Protein AF-A0A920CUM8-F1 (afdb_monomer_lite)

Secondary structure (DSSP, 8-state):
-PPPP-HHHHHHHHHHHHHIIIIISS----GGG--HHHHHHHHHHHTTHHHHHHHHHHHHHHHHHHTT-HHHHHTHHHHHHHHHH--TT-SS-SEEE-SSS-EEEEEE----BGGGTB--HHHHHHHHHHHHHHHH--TTS---GGGSEEEEEEE--SHHHHHHHHHHHHTS-HHHHTTEEE--TTPPP-SSSEEEEEE-

pLDDT: mean 90.8, std 7.86, range [48.66, 98.25]

Radius of gyration: 20.73 Å; chains: 1; bounding box: 49×42×55 Å

Sequence (200 aa):
MSLPYDREAELKERFNQFIANKITGSNEDYYSRMSVEDFEDIKTTLKDIHNIITYKTTIRFIDWVSERFPYVKENYQVYLEQVLKTRPNDNGYDLIVTGEVNIIAEIKCNKPINNGYKFGSAQRNGIVKDILGLLEGKSKVKSNPAAAFKFLVIYDFGDHTLSAAQHLIKNLQADLKEKVEIYEDSNLLTTDKVYVVFIK

Structure (mmCIF, N/CA/C/O backbone):
data_AF-A0A920CUM8-F1
#
_entry.id   AF-A0A920CUM8-F1
#
loop_
_atom_site.group_PDB
_atom_site.id
_atom_site.type_symbol
_atom_site.label_atom_id
_atom_site.label_alt_id
_atom_site.label_comp_id
_atom_site.label_asym_id
_atom_site.label_entity_id
_atom_site.label_seq_id
_atom_site.pdbx_PDB_ins_code
_atom_site.Cartn_x
_atom_site.Cartn_y
_atom_site.Cartn_z
_atom_site.occupancy
_atom_site.B_iso_or_equiv
_atom_site.auth_seq_id
_atom_site.auth_comp_id
_atom_site.auth_asym_id
_atom_site.auth_atom_id
_atom_site.pdbx_PDB_model_num
ATOM 1 N N . MET A 1 1 ? 26.473 -25.786 -33.346 1.00 48.66 1 MET A N 1
ATOM 2 C CA . MET A 1 1 ? 27.372 -24.932 -32.542 1.00 48.66 1 MET A CA 1
ATOM 3 C C . MET A 1 1 ? 26.501 -23.896 -31.856 1.00 48.66 1 MET A C 1
ATOM 5 O O . MET A 1 1 ? 25.748 -23.235 -32.560 1.00 48.66 1 MET A O 1
ATOM 9 N N . SER A 1 2 ? 26.504 -23.821 -30.525 1.00 67.94 2 SER A N 1
ATOM 10 C CA . SER A 1 2 ? 25.801 -22.749 -29.813 1.00 67.94 2 SER A CA 1
ATOM 11 C C . SER A 1 2 ? 26.588 -21.454 -29.978 1.00 67.94 2 SER A C 1
ATOM 13 O O . SER A 1 2 ? 27.812 -21.468 -29.838 1.00 67.94 2 SER A O 1
ATOM 15 N N . LEU A 1 3 ? 25.899 -20.354 -30.279 1.00 77.19 3 LEU A N 1
ATOM 16 C CA . LEU A 1 3 ? 26.515 -19.032 -30.238 1.00 77.19 3 LEU A CA 1
ATOM 17 C C . LEU A 1 3 ? 27.092 -18.783 -28.831 1.00 77.19 3 LEU A C 1
ATOM 19 O O . LEU A 1 3 ? 26.481 -19.213 -27.846 1.00 77.19 3 LEU A O 1
ATOM 23 N N . PRO A 1 4 ? 28.269 -18.145 -28.722 1.00 86.31 4 PRO A N 1
ATOM 24 C CA . PRO A 1 4 ? 28.806 -17.744 -27.431 1.00 86.31 4 PRO A CA 1
ATOM 25 C C . PRO A 1 4 ? 27.848 -16.755 -26.757 1.00 86.31 4 PRO A C 1
ATOM 27 O O . PRO A 1 4 ? 27.212 -15.940 -27.422 1.00 86.31 4 PRO A O 1
ATOM 30 N N . TYR A 1 5 ? 27.728 -16.861 -25.436 1.00 92.25 5 TYR A N 1
ATOM 31 C CA . TYR A 1 5 ? 26.880 -15.978 -24.641 1.00 92.25 5 TYR A CA 1
ATOM 32 C C . TYR A 1 5 ? 27.357 -14.523 -24.746 1.00 92.25 5 TYR A C 1
ATOM 34 O O . TYR A 1 5 ? 28.515 -14.232 -24.441 1.00 92.25 5 TYR A O 1
ATOM 42 N N . ASP A 1 6 ? 26.450 -13.627 -25.141 1.00 94.38 6 ASP A N 1
ATOM 43 C CA . ASP A 1 6 ? 26.665 -12.182 -25.186 1.00 94.38 6 ASP A CA 1
ATOM 44 C C . ASP A 1 6 ? 25.826 -11.502 -24.096 1.00 94.38 6 ASP A C 1
ATOM 46 O O . ASP A 1 6 ? 24.599 -11.396 -24.177 1.00 94.38 6 ASP A O 1
ATOM 50 N N . ARG A 1 7 ? 26.518 -11.046 -23.050 1.00 94.94 7 ARG A N 1
ATOM 51 C CA . ARG A 1 7 ? 25.905 -10.388 -21.895 1.00 94.94 7 ARG A CA 1
ATOM 52 C C . ARG A 1 7 ? 25.302 -9.031 -22.251 1.00 94.94 7 ARG A C 1
ATOM 54 O O . ARG A 1 7 ? 24.289 -8.656 -21.665 1.00 94.94 7 ARG A O 1
ATOM 61 N N . GLU A 1 8 ? 25.929 -8.276 -23.149 1.00 94.75 8 GLU A N 1
ATOM 62 C CA . GLU A 1 8 ? 25.442 -6.946 -23.518 1.00 94.75 8 GLU A CA 1
ATOM 63 C C . GLU A 1 8 ? 24.164 -7.063 -24.344 1.00 94.75 8 GLU A C 1
ATOM 65 O O . GLU A 1 8 ? 23.184 -6.377 -24.048 1.00 94.75 8 GLU A O 1
ATOM 70 N N . ALA A 1 9 ? 24.133 -7.994 -25.301 1.00 95.12 9 ALA A N 1
ATOM 71 C CA . ALA A 1 9 ? 22.937 -8.274 -26.087 1.00 95.12 9 ALA A CA 1
ATOM 72 C C . ALA A 1 9 ? 21.741 -8.678 -25.204 1.00 95.12 9 ALA A C 1
ATOM 74 O O . ALA A 1 9 ? 20.647 -8.147 -25.393 1.00 95.12 9 ALA A O 1
ATOM 75 N N . GLU A 1 10 ? 21.945 -9.541 -24.197 1.00 96.00 10 GLU A N 1
ATOM 76 C CA . GLU A 1 10 ? 20.881 -9.931 -23.255 1.00 96.00 10 GLU A CA 1
ATOM 77 C C . GLU A 1 10 ? 20.356 -8.730 -22.447 1.00 96.00 10 GLU A C 1
ATOM 79 O O . GLU A 1 10 ? 19.144 -8.537 -22.312 1.00 96.00 10 GLU A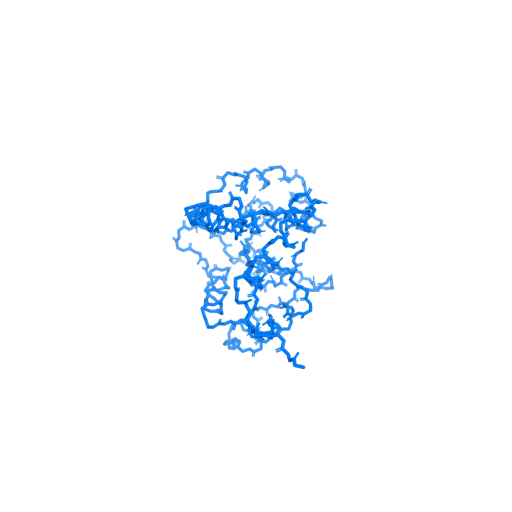 O 1
ATOM 84 N N . LEU A 1 11 ? 21.256 -7.905 -21.899 1.00 95.81 11 LEU A N 1
ATOM 85 C CA . LEU A 1 11 ? 20.877 -6.724 -21.114 1.00 95.81 11 LEU A CA 1
ATOM 86 C C . LEU A 1 11 ? 20.106 -5.711 -21.967 1.00 95.81 11 LEU A C 1
ATOM 88 O O . LEU A 1 11 ? 19.064 -5.208 -21.536 1.00 95.81 11 LEU A O 1
ATOM 92 N N . LYS A 1 12 ? 20.592 -5.466 -23.185 1.00 96.69 12 LYS A N 1
ATOM 93 C CA . LYS A 1 12 ? 19.965 -4.599 -24.181 1.00 96.69 12 LYS A CA 1
ATOM 94 C C . LYS A 1 12 ? 18.565 -5.076 -24.546 1.00 96.69 12 LYS A C 1
ATOM 96 O O . LYS A 1 12 ? 17.623 -4.286 -24.507 1.00 96.69 12 LYS A O 1
ATOM 101 N N . GLU A 1 13 ? 18.414 -6.359 -24.865 1.00 96.62 13 GLU A N 1
ATOM 102 C CA . GLU A 1 13 ? 17.121 -6.950 -25.209 1.00 96.62 13 GLU A CA 1
ATOM 103 C C . GLU A 1 13 ? 16.122 -6.790 -24.059 1.00 96.62 13 GLU A C 1
ATOM 105 O O . GLU A 1 13 ? 15.029 -6.254 -24.256 1.00 96.62 13 GLU A O 1
ATOM 110 N N . ARG A 1 14 ? 16.510 -7.180 -22.840 1.00 96.31 14 ARG A N 1
ATOM 111 C CA . ARG A 1 14 ? 15.642 -7.090 -21.657 1.00 96.31 14 ARG A CA 1
ATOM 112 C C . ARG A 1 14 ? 15.216 -5.657 -21.355 1.00 96.31 14 ARG A C 1
ATOM 114 O O . ARG A 1 14 ? 14.055 -5.429 -21.010 1.00 96.31 14 ARG A O 1
ATOM 121 N N . PHE A 1 15 ? 16.135 -4.699 -21.472 1.00 96.12 15 PHE A N 1
ATOM 122 C CA . PHE A 1 15 ? 15.830 -3.289 -21.251 1.00 96.12 15 PHE A CA 1
ATOM 123 C C . PHE A 1 15 ? 14.862 -2.754 -22.312 1.00 96.12 15 PHE A C 1
ATOM 125 O O . PHE A 1 15 ? 13.807 -2.226 -21.962 1.00 96.12 15 PHE A O 1
ATOM 132 N N . ASN A 1 16 ? 15.165 -2.955 -23.599 1.00 97.19 16 ASN A N 1
ATOM 133 C CA . ASN A 1 16 ? 14.323 -2.474 -24.697 1.00 97.19 16 ASN A CA 1
ATOM 134 C C . ASN A 1 16 ? 12.921 -3.092 -24.651 1.00 97.19 16 ASN A C 1
ATOM 136 O O . ASN A 1 16 ? 11.935 -2.370 -24.785 1.00 97.19 16 ASN A O 1
ATOM 140 N N . GLN A 1 17 ? 12.812 -4.394 -24.363 1.00 97.38 17 GLN A N 1
ATOM 141 C CA . GLN A 1 17 ? 11.521 -5.057 -24.164 1.00 97.38 17 GLN A CA 1
ATOM 142 C C . GLN A 1 17 ? 10.729 -4.438 -23.010 1.00 97.38 17 GLN A C 1
ATOM 144 O O . GLN A 1 17 ? 9.518 -4.254 -23.129 1.00 97.38 17 GLN A O 1
ATOM 149 N N . PHE A 1 18 ? 11.375 -4.110 -21.889 1.00 96.00 18 PHE A N 1
ATOM 150 C CA . PHE A 1 18 ? 10.692 -3.459 -20.773 1.00 96.00 18 PHE A CA 1
ATOM 151 C C . PHE A 1 18 ? 10.162 -2.074 -21.164 1.00 96.00 18 PHE A C 1
ATOM 153 O O . PHE A 1 18 ? 8.977 -1.805 -20.954 1.00 96.00 18 PHE A O 1
ATOM 160 N N . ILE A 1 19 ? 11.003 -1.220 -21.758 1.00 95.75 19 ILE A N 1
ATOM 161 C CA . ILE A 1 19 ? 10.617 0.141 -22.166 1.00 95.75 19 ILE A CA 1
ATOM 162 C C . ILE A 1 19 ? 9.485 0.096 -23.198 1.00 95.75 19 ILE A C 1
ATOM 164 O O . ILE A 1 19 ? 8.464 0.758 -23.004 1.00 95.75 19 ILE A O 1
ATOM 168 N N . ALA A 1 20 ? 9.614 -0.750 -24.222 1.00 96.19 20 ALA A N 1
ATOM 169 C CA . ALA A 1 20 ? 8.589 -0.946 -25.241 1.00 96.19 20 ALA A CA 1
ATOM 170 C C . ALA A 1 20 ? 7.255 -1.387 -24.624 1.00 96.19 20 ALA A C 1
ATOM 172 O O . ALA A 1 20 ? 6.219 -0.769 -24.850 1.00 96.19 20 ALA A O 1
ATOM 173 N N . ASN A 1 21 ? 7.273 -2.424 -23.785 1.00 96.69 21 ASN A N 1
ATOM 174 C CA . ASN A 1 21 ? 6.046 -3.022 -23.261 1.00 96.69 21 ASN A CA 1
ATOM 175 C C . ASN A 1 21 ? 5.364 -2.187 -22.170 1.00 96.69 21 ASN A C 1
ATOM 177 O O . ASN A 1 21 ? 4.166 -2.363 -21.937 1.00 96.69 21 ASN A O 1
ATOM 181 N N . LYS A 1 22 ? 6.113 -1.363 -21.426 1.00 93.94 22 LYS A N 1
ATOM 182 C CA . LYS A 1 22 ? 5.601 -0.679 -20.226 1.00 93.94 22 LYS A CA 1
ATOM 183 C C . LYS A 1 22 ? 5.539 0.837 -20.333 1.00 93.94 22 LYS A C 1
ATOM 185 O O . LYS A 1 22 ? 4.786 1.425 -19.562 1.00 93.94 22 LYS A O 1
ATOM 190 N N . ILE A 1 23 ? 6.308 1.455 -21.228 1.00 92.81 23 ILE A N 1
ATOM 191 C CA . ILE A 1 23 ? 6.456 2.914 -21.274 1.00 92.81 23 ILE A CA 1
ATOM 192 C C . ILE A 1 23 ? 6.020 3.478 -22.623 1.00 92.81 23 ILE A C 1
ATOM 194 O O . ILE A 1 23 ? 5.153 4.346 -22.656 1.00 92.81 23 ILE A O 1
ATOM 198 N N . THR A 1 24 ? 6.606 3.013 -23.726 1.00 94.94 24 THR A N 1
ATOM 199 C CA . THR A 1 24 ? 6.469 3.693 -25.027 1.00 94.94 24 THR A CA 1
ATOM 200 C C . THR A 1 24 ? 5.470 3.033 -25.968 1.00 94.94 24 THR A C 1
ATOM 202 O O . THR A 1 24 ? 4.879 3.712 -26.803 1.00 94.94 24 THR A O 1
ATOM 205 N N . GLY A 1 25 ? 5.281 1.717 -25.870 1.00 94.50 25 GLY A N 1
ATOM 206 C CA . GLY A 1 25 ? 4.496 0.941 -26.830 1.00 94.50 25 GLY A CA 1
ATOM 207 C C . GLY A 1 25 ? 5.188 0.720 -28.182 1.00 94.50 25 GLY A C 1
ATOM 208 O O . GLY A 1 25 ? 4.610 0.050 -29.036 1.00 94.50 25 GLY A O 1
ATOM 209 N N . SER A 1 26 ? 6.402 1.245 -28.397 1.00 95.50 26 SER A N 1
ATOM 210 C CA . SER A 1 26 ? 7.182 1.048 -29.625 1.00 95.50 26 SER A CA 1
ATOM 211 C C . SER A 1 26 ? 8.433 0.206 -29.374 1.00 95.50 26 SER A C 1
ATOM 213 O O . SER A 1 26 ? 9.070 0.292 -28.327 1.00 95.50 26 SER A O 1
ATOM 215 N N . ASN A 1 27 ? 8.770 -0.651 -30.341 1.00 94.56 27 ASN A N 1
ATOM 216 C CA . ASN A 1 27 ? 9.964 -1.487 -30.276 1.00 94.56 27 ASN A CA 1
ATOM 217 C C . ASN A 1 27 ? 11.138 -0.751 -30.928 1.00 94.56 27 ASN A C 1
ATOM 219 O O . ASN A 1 27 ? 11.293 -0.769 -32.149 1.00 94.56 27 ASN A O 1
ATOM 223 N N . GLU A 1 28 ? 11.937 -0.074 -30.110 1.00 95.75 28 GLU A N 1
ATOM 224 C CA . GLU A 1 28 ? 13.105 0.688 -30.539 1.00 95.75 28 GLU A CA 1
ATOM 225 C C . GLU A 1 28 ? 14.331 0.344 -29.692 1.00 95.75 28 GLU A C 1
ATOM 227 O O . GLU A 1 28 ? 14.243 -0.263 -28.623 1.00 95.75 28 GLU A O 1
ATOM 232 N N . ASP A 1 29 ? 15.498 0.766 -30.174 1.00 96.38 29 ASP A N 1
ATOM 233 C CA . ASP A 1 29 ? 16.749 0.613 -29.448 1.00 96.38 29 ASP A CA 1
ATOM 234 C C . ASP A 1 29 ? 16.966 1.757 -28.449 1.00 96.38 29 ASP A C 1
ATOM 236 O O . ASP A 1 29 ? 17.673 2.723 -28.734 1.00 96.38 29 ASP A O 1
ATOM 240 N N . TYR A 1 30 ? 16.316 1.672 -27.290 1.00 96.44 30 TYR A N 1
ATOM 241 C CA . TYR A 1 30 ? 16.455 2.650 -26.209 1.00 96.44 30 TYR A CA 1
ATOM 242 C C . TYR A 1 30 ? 17.787 2.517 -25.475 1.00 96.44 30 TYR A C 1
ATOM 244 O O . TYR A 1 30 ? 18.398 3.526 -25.139 1.00 96.44 30 TYR A O 1
ATOM 252 N N . TYR A 1 31 ? 18.251 1.284 -25.261 1.00 96.88 31 TYR A N 1
ATOM 253 C CA . TYR A 1 31 ? 19.493 0.982 -24.552 1.00 96.88 31 TYR A CA 1
ATOM 254 C C . TYR A 1 31 ? 20.691 1.688 -25.190 1.00 96.88 31 TYR A C 1
ATOM 256 O O . TYR A 1 31 ? 21.427 2.388 -24.506 1.00 96.88 31 TYR A O 1
ATOM 264 N N . SER A 1 32 ? 20.863 1.567 -26.510 1.00 96.44 32 SER A N 1
ATOM 265 C CA . SER A 1 32 ? 22.007 2.180 -27.197 1.00 96.44 32 SER A CA 1
ATOM 266 C C . SER A 1 32 ? 21.896 3.701 -27.358 1.00 96.44 32 SER A C 1
ATOM 268 O O . SER A 1 32 ? 22.841 4.325 -27.831 1.00 96.44 32 SER A O 1
ATOM 270 N N . ARG A 1 33 ? 20.766 4.309 -26.972 1.00 95.81 33 ARG A N 1
ATOM 271 C CA . ARG A 1 33 ? 20.584 5.771 -26.931 1.00 95.81 33 ARG A CA 1
ATOM 272 C C . ARG A 1 33 ? 20.908 6.372 -25.561 1.00 95.81 33 ARG A C 1
ATOM 274 O O . ARG A 1 33 ? 20.879 7.591 -25.444 1.00 95.81 33 ARG A O 1
ATOM 281 N N . MET A 1 34 ? 21.171 5.542 -24.551 1.00 94.69 34 MET A N 1
ATOM 282 C CA . MET A 1 34 ? 21.432 5.969 -23.178 1.00 94.69 34 MET A CA 1
ATOM 283 C C . MET A 1 34 ? 22.916 5.856 -22.832 1.00 94.69 34 MET A C 1
ATOM 285 O O . MET A 1 34 ? 23.588 4.882 -23.175 1.00 94.69 34 MET A O 1
ATOM 289 N N . SER A 1 35 ? 23.411 6.862 -22.122 1.00 96.62 35 SER A N 1
ATOM 290 C CA . SER A 1 35 ? 24.705 6.859 -21.445 1.00 96.62 35 SER A CA 1
ATOM 291 C C . SER A 1 35 ? 24.633 6.123 -20.100 1.00 96.62 35 SER A C 1
ATOM 293 O O . SER A 1 35 ? 23.557 5.778 -19.607 1.00 96.62 35 SER A O 1
ATOM 295 N N . VAL A 1 36 ? 25.790 5.877 -19.477 1.00 94.75 36 VAL A N 1
ATOM 296 C CA . VAL A 1 36 ? 25.848 5.310 -18.117 1.00 94.75 36 VAL A CA 1
ATOM 297 C C . VAL A 1 36 ? 25.191 6.260 -17.115 1.00 94.75 36 VAL A C 1
ATOM 299 O O . VAL A 1 36 ? 24.475 5.810 -16.220 1.00 94.75 36 VAL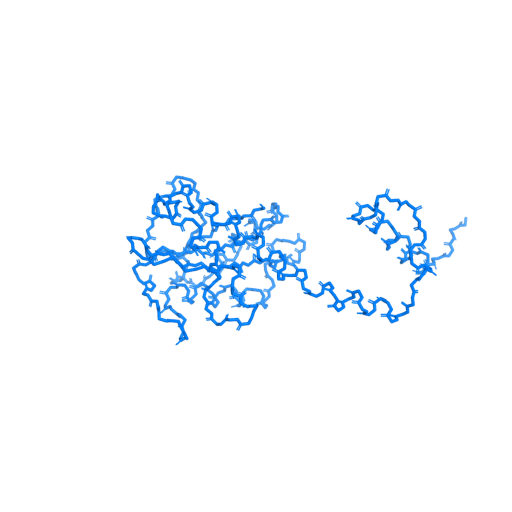 A O 1
ATOM 302 N N . GLU A 1 37 ? 25.390 7.561 -17.299 1.00 97.00 37 GLU A N 1
ATOM 303 C CA . GLU A 1 37 ? 24.781 8.625 -16.510 1.00 97.00 37 GLU A CA 1
ATOM 304 C C . GLU A 1 37 ? 23.249 8.586 -16.614 1.00 97.00 37 GLU A C 1
ATOM 306 O O . GLU A 1 37 ? 22.576 8.612 -15.586 1.00 97.00 37 GLU A O 1
ATOM 311 N N . ASP A 1 38 ? 22.695 8.387 -17.817 1.00 95.94 38 ASP A N 1
ATOM 312 C CA . ASP A 1 38 ? 21.244 8.236 -18.005 1.00 95.94 38 ASP A CA 1
ATOM 313 C C . ASP A 1 38 ? 20.693 7.023 -17.231 1.00 95.94 38 ASP A C 1
ATOM 315 O O . ASP A 1 38 ? 19.621 7.092 -16.623 1.00 95.94 38 ASP A O 1
ATOM 319 N N . PHE A 1 39 ? 21.420 5.898 -17.201 1.00 94.75 39 PHE A N 1
ATOM 320 C CA . PHE A 1 39 ? 21.008 4.730 -16.415 1.00 94.75 39 PHE A CA 1
ATOM 321 C C . PHE A 1 39 ? 21.045 4.990 -14.900 1.00 94.75 39 PHE A C 1
ATOM 323 O O . PHE A 1 39 ? 20.179 4.486 -14.172 1.00 94.75 39 PHE A O 1
ATOM 330 N N . GLU A 1 40 ? 22.013 5.761 -14.406 1.00 94.19 40 GLU A N 1
ATOM 331 C CA . GLU A 1 40 ? 22.069 6.172 -12.997 1.00 94.19 40 GLU A CA 1
ATOM 332 C C . GLU A 1 40 ? 20.944 7.159 -12.640 1.00 94.19 40 GLU A C 1
ATOM 334 O O . GLU A 1 40 ? 20.312 7.023 -11.583 1.00 94.19 40 GLU A O 1
ATOM 339 N N . ASP A 1 41 ? 20.599 8.074 -13.544 1.00 93.38 41 ASP A N 1
ATOM 340 C CA . ASP A 1 41 ? 19.461 8.984 -13.387 1.00 93.38 41 ASP A CA 1
ATOM 341 C C . ASP A 1 41 ? 18.129 8.227 -13.385 1.00 93.38 41 ASP A C 1
ATOM 343 O O . ASP A 1 41 ? 17.255 8.500 -12.551 1.00 93.38 41 ASP A O 1
ATOM 347 N N . ILE A 1 42 ? 17.982 7.207 -14.237 1.00 92.31 42 ILE A N 1
ATOM 348 C CA . ILE A 1 42 ? 16.828 6.302 -14.212 1.00 92.31 42 ILE A CA 1
ATOM 349 C C . ILE A 1 42 ? 16.753 5.595 -12.860 1.00 92.31 42 ILE A C 1
ATOM 351 O O . ILE A 1 42 ? 15.707 5.640 -12.216 1.00 92.31 42 ILE A O 1
ATOM 355 N N . LYS A 1 43 ? 17.837 4.980 -12.371 1.00 89.62 43 LYS A N 1
ATOM 356 C CA . LYS A 1 43 ? 17.832 4.330 -11.045 1.00 89.62 43 LYS A CA 1
ATOM 357 C C . LYS A 1 43 ? 17.418 5.297 -9.938 1.00 89.62 43 LYS A C 1
ATOM 359 O O . LYS A 1 43 ? 16.611 4.938 -9.079 1.00 89.62 43 LYS A O 1
ATOM 364 N N . THR A 1 44 ? 17.950 6.515 -9.970 1.00 87.81 44 THR A N 1
ATOM 365 C CA . THR A 1 44 ? 17.660 7.551 -8.975 1.00 87.81 44 THR A CA 1
ATOM 366 C C . THR A 1 44 ? 16.212 8.007 -9.049 1.00 87.81 44 THR A C 1
ATOM 368 O O . THR A 1 44 ? 15.589 8.191 -8.009 1.00 87.81 44 THR A O 1
ATOM 371 N N . THR A 1 45 ? 15.652 8.144 -10.245 1.00 87.25 45 THR A N 1
ATOM 372 C CA . THR A 1 45 ? 14.251 8.536 -10.443 1.00 87.25 45 THR A CA 1
ATOM 373 C C . THR A 1 45 ? 13.301 7.411 -10.031 1.00 87.25 45 THR A C 1
ATOM 375 O O . THR A 1 45 ? 12.307 7.628 -9.342 1.00 87.25 45 THR A O 1
ATOM 378 N N . LEU A 1 46 ? 13.626 6.169 -10.394 1.00 87.50 46 LEU A N 1
ATOM 379 C CA . LEU A 1 46 ? 12.804 4.996 -10.102 1.00 87.50 46 LEU A CA 1
ATOM 380 C C . LEU A 1 46 ? 12.863 4.560 -8.628 1.00 87.50 46 LEU A C 1
ATOM 382 O O . LEU A 1 46 ? 12.044 3.740 -8.210 1.00 87.50 46 LEU A O 1
ATOM 386 N N . LYS A 1 47 ? 13.758 5.123 -7.804 1.00 81.62 47 LYS A N 1
ATOM 387 C CA . LYS A 1 47 ? 13.761 4.875 -6.349 1.00 81.62 47 LYS A CA 1
ATOM 388 C C . LYS A 1 47 ? 12.422 5.256 -5.700 1.00 81.62 47 LYS A C 1
ATOM 390 O O . LYS A 1 47 ? 12.000 4.615 -4.740 1.00 81.62 47 LYS A O 1
ATOM 395 N N . ASP A 1 48 ? 11.730 6.249 -6.264 1.00 84.94 48 ASP A N 1
ATOM 396 C CA . ASP A 1 48 ? 10.444 6.740 -5.767 1.00 84.94 48 ASP A CA 1
ATOM 397 C C . ASP A 1 48 ? 9.252 5.869 -6.190 1.00 84.94 48 ASP A C 1
ATOM 399 O O . ASP A 1 48 ? 8.131 6.109 -5.742 1.00 84.94 48 ASP A O 1
ATOM 403 N N . ILE A 1 49 ? 9.464 4.797 -6.970 1.00 87.81 49 ILE A N 1
ATOM 404 C CA . ILE A 1 49 ? 8.407 3.822 -7.294 1.00 87.81 49 ILE A CA 1
ATOM 405 C C . ILE A 1 49 ? 7.749 3.291 -6.020 1.00 87.81 49 ILE A C 1
ATOM 407 O O . ILE A 1 49 ? 6.529 3.139 -5.983 1.00 87.81 49 ILE A O 1
ATOM 411 N N . HIS A 1 50 ? 8.530 3.024 -4.969 1.00 84.56 50 HIS A N 1
ATOM 412 C CA . HIS A 1 50 ? 7.969 2.549 -3.706 1.00 84.56 50 HIS A CA 1
ATOM 413 C C . HIS A 1 50 ? 6.956 3.549 -3.133 1.00 84.56 50 HIS A C 1
ATOM 415 O O . HIS A 1 50 ? 5.845 3.161 -2.778 1.00 84.56 50 HIS A O 1
ATOM 421 N N . ASN A 1 51 ? 7.303 4.839 -3.137 1.00 86.00 51 ASN A N 1
ATOM 422 C CA . ASN A 1 51 ? 6.430 5.916 -2.675 1.00 86.00 51 ASN A CA 1
ATOM 423 C C . ASN A 1 51 ? 5.169 6.032 -3.548 1.00 86.00 51 ASN A C 1
ATOM 425 O O . ASN A 1 51 ? 4.072 6.204 -3.021 1.00 86.00 51 ASN A O 1
ATOM 429 N N . ILE A 1 52 ? 5.296 5.862 -4.870 1.00 88.81 52 ILE A N 1
ATOM 430 C CA . ILE A 1 52 ? 4.159 5.868 -5.806 1.00 88.81 52 ILE A CA 1
ATOM 431 C C . ILE A 1 52 ? 3.191 4.711 -5.521 1.00 88.81 52 ILE A C 1
ATOM 433 O O . ILE A 1 52 ? 1.973 4.918 -5.515 1.00 88.81 52 ILE A O 1
ATOM 437 N N . ILE A 1 53 ? 3.707 3.496 -5.300 1.00 90.06 53 ILE A N 1
ATOM 438 C CA . ILE A 1 53 ? 2.872 2.324 -4.996 1.00 90.06 53 ILE A CA 1
ATOM 439 C C . ILE A 1 53 ? 2.173 2.525 -3.651 1.00 90.06 53 ILE A C 1
ATOM 441 O O . ILE A 1 53 ? 0.959 2.339 -3.582 1.00 90.06 53 ILE A O 1
ATOM 445 N N . THR A 1 54 ? 2.895 2.963 -2.616 1.00 90.44 54 THR A N 1
ATOM 446 C CA . THR A 1 54 ? 2.317 3.277 -1.301 1.00 90.44 54 THR A CA 1
ATOM 447 C C . THR A 1 54 ? 1.193 4.295 -1.422 1.00 90.44 54 THR A C 1
ATOM 449 O O . THR A 1 54 ? 0.076 3.990 -1.025 1.00 90.44 54 THR A O 1
ATOM 452 N N . TYR A 1 55 ? 1.427 5.426 -2.086 1.00 91.06 55 TYR A N 1
ATOM 453 C CA . TYR A 1 55 ? 0.407 6.452 -2.310 1.00 91.06 55 TYR A CA 1
ATOM 454 C C . TYR A 1 55 ? -0.859 5.909 -2.996 1.00 91.06 55 TYR A C 1
ATOM 456 O O . TYR A 1 55 ? -1.973 6.104 -2.506 1.00 91.06 55 TYR A O 1
ATOM 464 N N . LYS A 1 56 ? -0.705 5.181 -4.111 1.00 92.81 56 LYS A N 1
ATOM 465 C CA . LYS A 1 56 ? -1.846 4.583 -4.827 1.00 92.81 56 LYS A CA 1
ATOM 466 C C . LYS A 1 56 ? -2.591 3.560 -3.969 1.00 92.81 56 LYS A C 1
ATOM 468 O O . LYS A 1 56 ? -3.813 3.476 -4.056 1.00 92.81 56 LYS A O 1
ATOM 473 N N . THR A 1 57 ? -1.865 2.795 -3.159 1.00 94.75 57 THR A N 1
ATOM 474 C CA . THR A 1 57 ? -2.443 1.806 -2.242 1.00 94.75 57 THR A CA 1
ATOM 475 C C . THR A 1 57 ? -3.227 2.493 -1.131 1.00 94.75 57 THR A C 1
ATOM 477 O O . THR A 1 57 ? -4.338 2.068 -0.833 1.00 94.75 57 THR A O 1
ATOM 480 N N . THR A 1 58 ? -2.711 3.592 -0.575 1.00 94.75 58 THR A N 1
ATOM 481 C CA . THR A 1 58 ? -3.414 4.379 0.443 1.00 94.75 58 THR A CA 1
ATOM 482 C C . THR A 1 58 ? -4.725 4.949 -0.093 1.00 94.75 58 THR A C 1
ATOM 484 O O . THR A 1 58 ? -5.741 4.820 0.579 1.00 94.75 58 THR A O 1
ATOM 487 N N . ILE A 1 59 ? -4.754 5.503 -1.313 1.00 94.81 59 ILE A N 1
ATOM 488 C CA . ILE A 1 59 ? -6.007 5.999 -1.921 1.00 94.81 59 ILE A CA 1
ATOM 489 C C . ILE A 1 59 ? -7.044 4.884 -2.030 1.00 94.81 59 ILE A C 1
ATOM 491 O O . ILE A 1 59 ? -8.167 5.030 -1.562 1.00 94.81 59 ILE A O 1
ATOM 495 N N . ARG A 1 60 ? -6.647 3.738 -2.585 1.00 96.56 60 ARG A N 1
ATOM 496 C CA . ARG A 1 60 ? -7.545 2.586 -2.732 1.00 96.56 60 ARG A CA 1
ATOM 497 C C . ARG A 1 60 ? -8.010 2.035 -1.389 1.00 96.56 60 ARG A C 1
ATOM 499 O O . ARG A 1 60 ? -9.108 1.502 -1.283 1.00 96.56 60 ARG A O 1
ATOM 506 N N . PHE A 1 61 ? -7.181 2.156 -0.357 1.00 97.31 61 PHE A N 1
ATOM 507 C CA . PHE A 1 61 ? -7.583 1.814 0.997 1.00 97.31 61 PHE A CA 1
ATOM 508 C C . PHE A 1 61 ? -8.614 2.804 1.562 1.00 97.31 61 PHE A C 1
ATOM 510 O O . PHE A 1 61 ? -9.536 2.370 2.248 1.00 97.31 61 PHE A O 1
ATOM 517 N N . ILE A 1 62 ? -8.520 4.102 1.244 1.00 96.00 62 ILE A N 1
ATOM 518 C CA . ILE A 1 62 ? -9.568 5.078 1.590 1.00 96.00 62 ILE A CA 1
ATOM 519 C C . ILE A 1 62 ? -10.884 4.710 0.898 1.00 96.00 62 ILE A C 1
ATOM 521 O O . ILE A 1 62 ? -11.922 4.704 1.557 1.00 96.00 62 ILE A O 1
ATOM 525 N N . ASP A 1 63 ? -10.854 4.340 -0.385 1.00 96.62 63 ASP A N 1
ATOM 526 C CA . ASP A 1 63 ? -12.050 3.851 -1.084 1.00 96.62 63 ASP A CA 1
ATOM 527 C C . ASP A 1 63 ? -12.654 2.655 -0.332 1.00 96.62 63 ASP A C 1
ATOM 529 O O . ASP A 1 63 ? -13.813 2.691 0.086 1.00 96.62 63 ASP A O 1
ATOM 533 N N . TRP A 1 64 ? -11.829 1.646 -0.045 1.00 97.00 64 TRP A N 1
ATOM 534 C CA . TRP A 1 64 ? -12.234 0.430 0.660 1.00 97.00 64 TRP A CA 1
ATOM 535 C C . TRP A 1 64 ? -12.832 0.699 2.050 1.00 97.00 64 TRP A C 1
ATOM 537 O O . TRP A 1 64 ? -13.814 0.060 2.445 1.00 97.00 64 TRP A O 1
ATOM 547 N N . VAL A 1 65 ? -12.260 1.641 2.806 1.00 96.00 65 VAL A N 1
ATOM 548 C CA . VAL A 1 65 ? -12.746 1.976 4.150 1.00 96.00 65 VAL A CA 1
ATOM 549 C C . VAL A 1 65 ? -13.998 2.855 4.094 1.00 96.00 65 VAL A C 1
ATOM 551 O O . VAL A 1 65 ? -14.881 2.711 4.938 1.00 96.00 65 VAL A O 1
ATOM 554 N N . SER A 1 66 ? -14.160 3.683 3.059 1.00 96.44 66 SER A N 1
ATOM 555 C CA . SER A 1 66 ? -15.373 4.485 2.846 1.00 96.44 66 SER A CA 1
ATOM 556 C C . SER A 1 66 ? -16.614 3.627 2.580 1.00 96.44 66 SER A C 1
ATOM 558 O O . SER A 1 66 ? -17.719 3.977 2.991 1.00 96.44 66 SER A O 1
ATOM 560 N N . GLU A 1 67 ? -16.446 2.460 1.962 1.00 95.31 67 GLU A N 1
ATOM 561 C CA . GLU A 1 67 ? -17.539 1.508 1.743 1.00 95.31 67 GLU A CA 1
ATOM 562 C C . GLU A 1 67 ? -18.040 0.872 3.047 1.00 95.31 67 GLU A C 1
ATOM 564 O O . GLU A 1 67 ? -19.189 0.440 3.122 1.00 95.31 67 GLU A O 1
ATOM 569 N N . ARG A 1 68 ? -17.186 0.824 4.077 1.00 94.38 68 ARG A N 1
ATOM 570 C CA . ARG A 1 68 ? -17.438 0.126 5.350 1.00 94.38 68 ARG A CA 1
ATOM 571 C C . ARG A 1 68 ? -17.788 1.070 6.496 1.00 94.38 68 ARG A C 1
ATOM 573 O O . ARG A 1 68 ? -18.439 0.657 7.451 1.00 94.38 68 ARG A O 1
ATOM 580 N N . PHE A 1 69 ? -17.387 2.333 6.396 1.00 95.56 69 PHE A N 1
ATOM 581 C CA . PHE A 1 69 ? -17.603 3.345 7.421 1.00 95.56 69 PHE A CA 1
ATOM 582 C C . PHE A 1 69 ? -18.305 4.564 6.805 1.00 95.56 69 PHE A C 1
ATOM 584 O O . PHE A 1 69 ? -17.640 5.379 6.161 1.00 95.56 69 PHE A O 1
ATOM 591 N N . PRO A 1 70 ? -19.627 4.741 7.022 1.00 95.94 70 PRO A N 1
ATOM 592 C CA . PRO A 1 70 ? -20.387 5.867 6.468 1.00 95.94 70 PRO A CA 1
ATOM 593 C C . PRO A 1 70 ? -19.758 7.232 6.763 1.00 95.94 70 PRO A C 1
ATOM 595 O O . PRO A 1 70 ? -19.624 8.054 5.862 1.00 95.94 70 PRO A O 1
ATOM 598 N N . TYR A 1 71 ? -19.249 7.423 7.983 1.00 96.62 71 TYR A N 1
ATOM 599 C CA . TYR A 1 71 ? -18.531 8.637 8.370 1.00 96.62 71 TYR A CA 1
ATOM 600 C C . TYR A 1 71 ? -17.311 8.927 7.475 1.00 96.62 71 TYR A C 1
ATOM 602 O O . TYR A 1 71 ? -17.069 10.071 7.094 1.00 96.62 71 TYR A O 1
ATOM 610 N N . VAL A 1 72 ? -16.547 7.895 7.094 1.00 96.69 72 VAL A N 1
ATOM 611 C CA . VAL A 1 72 ? -15.400 8.049 6.184 1.00 96.69 72 VAL A CA 1
ATOM 612 C C . VAL A 1 72 ? -15.870 8.448 4.792 1.00 96.69 72 VAL A C 1
ATOM 614 O O . VAL A 1 72 ? -15.245 9.294 4.163 1.00 96.69 72 VAL A O 1
ATOM 617 N N . LYS A 1 73 ? -16.983 7.880 4.321 1.00 96.94 73 LYS A N 1
ATOM 618 C CA . LYS A 1 73 ? -17.581 8.230 3.029 1.00 96.94 73 LYS A CA 1
ATOM 619 C C . LYS A 1 73 ? -18.029 9.686 2.974 1.00 96.94 73 LYS A C 1
ATOM 621 O O . LYS A 1 73 ? -17.735 10.377 2.004 1.00 96.94 73 LYS A O 1
ATOM 626 N N . GLU A 1 74 ? -18.704 10.156 4.017 1.00 97.50 74 GLU A N 1
ATOM 627 C CA . GLU A 1 74 ? -19.170 11.543 4.127 1.00 97.50 74 GLU A CA 1
ATOM 628 C C . GLU A 1 74 ? -18.008 12.542 4.188 1.00 97.50 74 GLU A C 1
ATOM 630 O O . GLU A 1 74 ? -18.108 13.647 3.660 1.00 97.50 74 GLU A O 1
ATOM 635 N N . ASN A 1 75 ? -16.874 12.128 4.761 1.00 96.81 75 ASN A N 1
ATOM 636 C CA . ASN A 1 75 ? -15.677 12.952 4.925 1.00 96.81 75 ASN A CA 1
ATOM 637 C C . ASN A 1 75 ? -14.537 12.561 3.966 1.00 96.81 75 ASN A C 1
ATOM 639 O O . ASN A 1 75 ? -13.381 12.917 4.202 1.00 96.81 75 ASN A O 1
ATOM 643 N N . TYR A 1 76 ? -14.835 11.854 2.870 1.00 95.62 76 TYR A N 1
ATOM 644 C CA . TYR A 1 76 ? -13.830 11.252 1.983 1.00 95.62 76 TYR A CA 1
ATOM 645 C C . TYR A 1 76 ? -12.763 12.253 1.518 1.00 95.62 76 TYR A C 1
ATOM 647 O O . TYR A 1 76 ? -11.564 11.981 1.591 1.00 95.62 76 TYR A O 1
ATOM 655 N N . GLN A 1 77 ? -13.190 13.450 1.102 1.00 95.44 77 GLN A N 1
ATOM 656 C CA . GLN A 1 77 ? -12.289 14.484 0.593 1.00 95.44 77 GLN A CA 1
ATOM 657 C C . GLN A 1 77 ? -11.281 14.965 1.650 1.00 95.44 77 GLN A C 1
ATOM 659 O O . GLN A 1 77 ? -10.140 15.271 1.309 1.00 95.44 77 GLN A O 1
ATOM 664 N N . VAL A 1 78 ? -11.665 14.982 2.931 1.00 93.75 78 VAL A N 1
ATOM 665 C CA . VAL A 1 78 ? -10.775 15.363 4.040 1.00 93.75 78 VAL A CA 1
ATOM 666 C C . VAL A 1 78 ? -9.623 14.364 4.161 1.00 93.75 78 VAL A C 1
ATOM 668 O O . VAL A 1 78 ? -8.461 14.762 4.256 1.00 93.75 78 VAL A O 1
ATOM 671 N N . TYR A 1 79 ? -9.931 13.066 4.103 1.00 92.31 79 TYR A N 1
ATOM 672 C CA . TYR A 1 79 ? -8.929 12.004 4.228 1.00 92.31 79 TYR A CA 1
ATOM 673 C C . TYR A 1 79 ? -8.090 11.832 2.961 1.00 92.31 79 TYR A C 1
ATOM 675 O O . TYR A 1 79 ? -6.894 11.554 3.050 1.00 92.31 79 TYR A O 1
ATOM 683 N N . LEU A 1 80 ? -8.664 12.084 1.783 1.00 91.56 80 LEU A N 1
ATOM 684 C CA . LEU A 1 80 ? -7.888 12.160 0.548 1.00 91.56 80 LEU A CA 1
ATOM 685 C C . LEU A 1 80 ? -6.867 13.307 0.608 1.00 91.56 80 LEU A C 1
ATOM 687 O O . LEU A 1 80 ? -5.693 13.115 0.290 1.00 91.56 80 LEU A O 1
ATOM 691 N N . GLU A 1 81 ? -7.285 14.495 1.051 1.00 91.06 81 GLU A N 1
ATOM 692 C CA . GLU A 1 81 ? -6.386 15.644 1.191 1.00 91.06 81 GLU A CA 1
ATOM 693 C C . GLU A 1 81 ? -5.282 15.430 2.220 1.00 91.06 81 GLU A C 1
ATOM 695 O O . GLU A 1 81 ? -4.172 15.929 2.024 1.00 91.06 81 GLU A O 1
ATOM 700 N N . GLN A 1 82 ? -5.564 14.700 3.300 1.00 87.94 82 GLN A N 1
ATOM 701 C CA . GLN A 1 82 ? -4.546 14.299 4.264 1.00 87.94 82 GLN A CA 1
ATOM 702 C C . GLN A 1 82 ? -3.420 13.537 3.561 1.00 87.94 82 GLN A C 1
ATOM 704 O O . GLN A 1 82 ? -2.270 13.959 3.655 1.00 87.94 82 GLN A O 1
ATOM 709 N N . VAL A 1 83 ? -3.752 12.495 2.794 1.00 86.75 83 VAL A N 1
ATOM 710 C CA . VAL A 1 83 ? -2.767 11.681 2.061 1.00 86.75 83 VAL A CA 1
ATOM 711 C C . VAL A 1 83 ? -2.007 12.505 1.023 1.00 86.75 83 VAL A C 1
ATOM 713 O O . VAL A 1 83 ? -0.795 12.356 0.890 1.00 86.75 83 VAL A O 1
ATOM 716 N N . LEU A 1 84 ? -2.687 13.415 0.319 1.00 85.06 84 LEU A N 1
ATOM 717 C CA . LEU A 1 84 ? -2.058 14.304 -0.668 1.00 85.06 84 LEU A CA 1
ATOM 718 C C . LEU A 1 84 ? -1.030 15.264 -0.052 1.00 85.06 84 LEU A C 1
ATOM 720 O O . LEU A 1 84 ? -0.096 15.688 -0.734 1.00 85.06 84 LEU A O 1
ATOM 724 N N . LYS A 1 85 ? -1.216 15.645 1.215 1.00 86.12 85 LYS A N 1
ATOM 725 C CA . LYS A 1 85 ? -0.360 16.611 1.919 1.00 86.12 85 LYS A CA 1
ATOM 726 C C . LYS A 1 85 ? 0.751 15.940 2.733 1.00 86.12 85 LYS A C 1
ATOM 728 O O . LYS A 1 85 ? 1.698 16.630 3.114 1.00 86.12 85 LYS A O 1
ATOM 733 N N . THR A 1 86 ? 0.660 14.633 2.987 1.00 80.19 86 THR A N 1
ATOM 734 C CA . THR A 1 86 ? 1.675 13.864 3.719 1.00 80.19 86 THR A CA 1
ATOM 735 C C . THR A 1 86 ? 2.957 13.736 2.901 1.00 80.19 86 THR A C 1
ATOM 737 O O . THR A 1 86 ? 2.965 13.247 1.770 1.00 80.19 86 THR A O 1
ATOM 740 N N . ARG A 1 87 ? 4.080 14.160 3.478 1.00 75.31 87 ARG A N 1
ATOM 741 C CA . ARG A 1 87 ? 5.407 13.958 2.888 1.00 75.31 87 ARG A CA 1
ATOM 742 C C . ARG A 1 87 ? 5.879 12.526 3.161 1.00 75.31 87 ARG A C 1
ATOM 744 O O . ARG A 1 87 ? 5.604 12.005 4.237 1.00 75.31 87 ARG A O 1
ATOM 751 N N . PRO A 1 88 ? 6.706 11.924 2.285 1.00 63.59 88 PRO A N 1
ATOM 752 C CA . PRO A 1 88 ? 7.233 10.566 2.487 1.00 63.59 88 PRO A CA 1
ATOM 753 C C . PRO A 1 88 ? 7.961 10.321 3.824 1.00 63.59 88 PRO A C 1
ATOM 755 O O . PRO A 1 88 ? 8.098 9.181 4.247 1.00 63.59 88 PRO A O 1
ATOM 758 N N . ASN A 1 89 ? 8.437 11.381 4.489 1.00 62.06 89 ASN A N 1
ATOM 759 C CA . ASN A 1 89 ? 9.163 11.313 5.763 1.00 62.06 89 ASN A CA 1
ATOM 760 C C . ASN A 1 89 ? 8.340 11.802 6.967 1.00 62.06 89 ASN A C 1
ATOM 762 O O . ASN A 1 89 ? 8.894 11.970 8.060 1.00 62.06 89 ASN A O 1
ATOM 766 N N . ASP A 1 90 ? 7.053 12.095 6.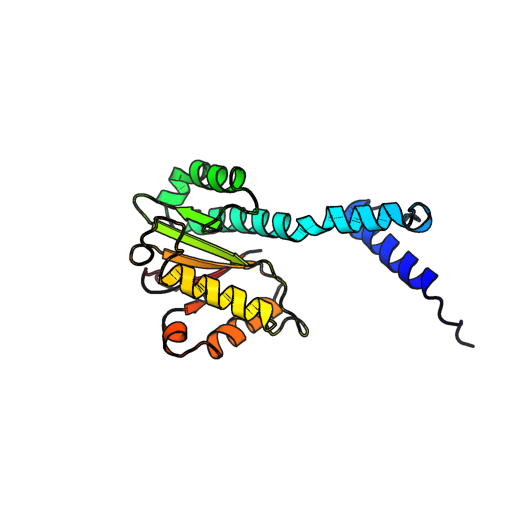779 1.00 64.62 90 ASP A N 1
ATOM 767 C CA . ASP A 1 90 ? 6.208 12.533 7.880 1.00 64.62 90 ASP A CA 1
ATOM 768 C C . ASP A 1 90 ? 6.038 11.387 8.883 1.00 64.62 90 ASP A C 1
ATOM 770 O O . ASP A 1 90 ? 5.783 10.234 8.542 1.00 64.62 90 ASP A O 1
ATOM 774 N N . ASN A 1 91 ? 6.256 11.699 10.161 1.00 63.28 91 ASN A N 1
ATOM 775 C CA . ASN A 1 91 ? 6.174 10.698 11.215 1.00 63.28 91 ASN A CA 1
ATOM 776 C C . ASN A 1 91 ? 4.699 10.427 11.516 1.00 63.28 91 ASN A C 1
ATOM 778 O O . ASN A 1 91 ? 4.018 11.303 12.045 1.00 63.28 91 ASN A O 1
ATOM 782 N N . GLY A 1 92 ? 4.231 9.205 11.283 1.00 82.25 92 GLY A N 1
ATOM 783 C CA . GLY A 1 92 ? 2.945 8.775 11.808 1.00 82.25 92 GLY A CA 1
ATOM 784 C C . GLY A 1 92 ? 2.404 7.505 11.188 1.00 82.25 92 GLY A C 1
ATOM 785 O O . GLY A 1 92 ? 3.188 6.621 10.847 1.00 82.25 92 GLY A O 1
ATOM 786 N N . TYR A 1 93 ? 1.076 7.413 11.151 1.00 88.38 93 TYR A N 1
ATOM 787 C CA . TYR A 1 93 ? 0.367 6.398 10.382 1.00 88.38 93 TYR A CA 1
ATOM 788 C C . TYR A 1 93 ? 0.115 6.916 8.973 1.00 88.38 93 TYR A C 1
ATOM 790 O O . TYR A 1 93 ? -0.081 8.119 8.792 1.00 88.38 93 TYR A O 1
ATOM 798 N N . ASP A 1 94 ? 0.071 6.009 8.005 1.00 91.25 94 ASP A N 1
ATOM 799 C CA . ASP A 1 94 ? -0.195 6.355 6.609 1.00 91.25 94 ASP A CA 1
ATOM 800 C C . ASP A 1 94 ? -1.639 6.856 6.398 1.00 91.25 94 ASP A C 1
ATOM 802 O O . ASP A 1 94 ? -1.897 7.640 5.486 1.00 91.25 94 ASP A O 1
ATOM 806 N N . LEU A 1 95 ? -2.577 6.451 7.267 1.00 92.62 95 LEU A N 1
ATOM 807 C CA . LEU A 1 95 ? -3.917 7.037 7.374 1.00 92.62 95 LEU A CA 1
ATOM 808 C C . LEU A 1 95 ? -4.330 7.188 8.843 1.00 92.62 95 LEU A C 1
ATOM 810 O O . LEU A 1 95 ? -4.150 6.271 9.648 1.00 92.62 95 LEU A O 1
ATOM 814 N N . ILE A 1 96 ? -4.931 8.335 9.172 1.00 93.06 96 ILE A N 1
ATOM 815 C CA . ILE A 1 96 ? -5.559 8.597 10.472 1.00 93.06 96 ILE A CA 1
ATOM 816 C C . ILE A 1 96 ? -6.927 9.227 10.231 1.00 93.06 96 ILE A C 1
ATOM 818 O O . ILE A 1 96 ? -7.001 10.357 9.763 1.00 93.06 96 ILE A O 1
ATOM 822 N N . VAL A 1 97 ? -7.988 8.530 10.617 1.00 93.00 97 VAL A N 1
ATOM 823 C CA . VAL A 1 97 ? -9.346 9.075 10.685 1.00 93.00 97 VAL A CA 1
ATOM 824 C C . VAL A 1 97 ? -9.652 9.395 12.141 1.00 93.00 97 VAL A C 1
ATOM 826 O O . VAL A 1 97 ? -9.465 8.545 13.012 1.00 93.00 97 VAL A O 1
ATOM 829 N N . THR A 1 98 ? -10.119 10.613 12.399 1.00 90.81 98 THR A N 1
ATOM 830 C CA . THR A 1 98 ? -10.615 11.057 13.705 1.00 90.81 98 THR A CA 1
ATOM 831 C C . THR A 1 98 ? -12.022 11.635 13.575 1.00 90.81 98 THR A C 1
ATOM 833 O O . THR A 1 98 ? -12.342 12.303 12.585 1.00 90.81 98 THR A O 1
ATOM 836 N N . GLY A 1 99 ? -12.865 11.380 14.578 1.00 89.12 99 GLY A N 1
ATOM 837 C CA . GLY A 1 99 ? -14.245 11.866 14.630 1.00 89.12 99 GLY A CA 1
ATOM 838 C C . GLY A 1 99 ? -15.192 10.863 15.273 1.00 89.12 99 GLY A C 1
ATOM 839 O O . GLY A 1 99 ? -14.877 10.314 16.327 1.00 89.12 99 GLY A O 1
ATOM 840 N N . GLU A 1 100 ? -16.339 10.618 14.632 1.00 91.69 100 GLU A N 1
ATOM 841 C CA . GLU A 1 100 ? -17.323 9.622 15.095 1.00 91.69 100 GLU A CA 1
ATOM 842 C C . GLU A 1 100 ? -16.754 8.202 15.110 1.00 91.69 100 GLU A C 1
ATOM 844 O O . GLU A 1 100 ? -17.111 7.385 15.958 1.00 91.69 100 GLU A O 1
ATOM 849 N N . VAL A 1 101 ? -15.818 7.926 14.201 1.00 94.06 101 VAL A N 1
ATOM 850 C CA . VAL A 1 101 ? -14.997 6.723 14.216 1.00 94.06 101 VAL A CA 1
ATOM 851 C C . VAL A 1 101 ? -13.522 7.099 14.172 1.00 94.06 101 VAL A C 1
ATOM 853 O O . VAL A 1 101 ? -13.129 8.054 13.502 1.00 94.06 101 VAL A O 1
ATOM 856 N N . ASN A 1 102 ? -12.699 6.326 14.880 1.00 95.12 102 ASN A N 1
ATOM 857 C CA . ASN A 1 102 ? -11.250 6.444 14.807 1.00 95.12 102 ASN A CA 1
ATOM 858 C C . ASN A 1 102 ? -10.678 5.263 14.027 1.00 95.12 102 ASN A C 1
ATOM 860 O O . ASN A 1 102 ? -10.971 4.107 14.342 1.00 95.12 102 ASN A O 1
ATOM 864 N N . ILE A 1 103 ? -9.848 5.547 13.026 1.00 96.00 103 ILE A N 1
ATOM 865 C CA . ILE A 1 103 ? -9.161 4.531 12.221 1.00 96.00 103 ILE A CA 1
ATOM 866 C C . ILE A 1 103 ? -7.690 4.913 12.122 1.00 96.00 103 ILE A C 1
ATOM 868 O O . ILE A 1 103 ? -7.363 6.073 11.878 1.00 96.00 103 ILE A O 1
ATOM 872 N N . ILE A 1 104 ? -6.807 3.936 12.292 1.00 96.19 104 ILE A N 1
ATOM 873 C CA . ILE A 1 104 ? -5.370 4.080 12.053 1.00 96.19 104 ILE A CA 1
ATOM 874 C C . ILE A 1 104 ? -4.892 2.958 11.137 1.00 96.19 104 ILE A C 1
ATOM 876 O O . ILE A 1 104 ? -5.289 1.801 11.310 1.00 96.19 104 ILE A O 1
ATOM 880 N N . ALA A 1 105 ? -4.058 3.291 10.152 1.00 96.31 105 ALA A N 1
ATOM 881 C CA . ALA A 1 105 ? -3.575 2.304 9.196 1.00 96.31 105 ALA A CA 1
ATOM 882 C C . ALA A 1 105 ? -2.113 2.485 8.787 1.00 96.31 105 ALA A C 1
ATOM 884 O O . ALA A 1 105 ? -1.612 3.602 8.669 1.00 96.31 105 ALA A O 1
ATOM 885 N N . GLU A 1 106 ? -1.467 1.353 8.525 1.00 96.00 106 GLU A N 1
ATOM 886 C CA . GLU A 1 106 ? -0.108 1.242 7.995 1.00 96.00 106 GLU A CA 1
ATOM 887 C C . GLU A 1 106 ? -0.131 0.521 6.655 1.00 96.00 106 GLU A C 1
ATOM 889 O O . GLU A 1 106 ? -0.640 -0.595 6.572 1.00 96.00 106 GLU A O 1
ATOM 894 N N . ILE A 1 107 ? 0.456 1.119 5.625 1.00 94.75 107 ILE A N 1
ATOM 895 C CA . ILE A 1 107 ? 0.519 0.584 4.269 1.00 94.75 107 ILE A CA 1
ATOM 896 C C . ILE A 1 107 ? 1.898 -0.046 4.040 1.00 94.75 107 ILE A C 1
ATOM 898 O O . ILE A 1 107 ? 2.946 0.570 4.238 1.00 94.75 107 ILE A O 1
ATOM 902 N N . LYS A 1 108 ? 1.914 -1.298 3.573 1.00 92.81 108 LYS A N 1
ATOM 903 C CA . LYS A 1 108 ? 3.124 -2.052 3.227 1.00 92.81 108 LYS A CA 1
ATOM 904 C C . LYS A 1 108 ? 3.079 -2.529 1.786 1.00 92.81 108 LYS A C 1
ATOM 906 O O . LYS A 1 108 ? 2.355 -3.452 1.4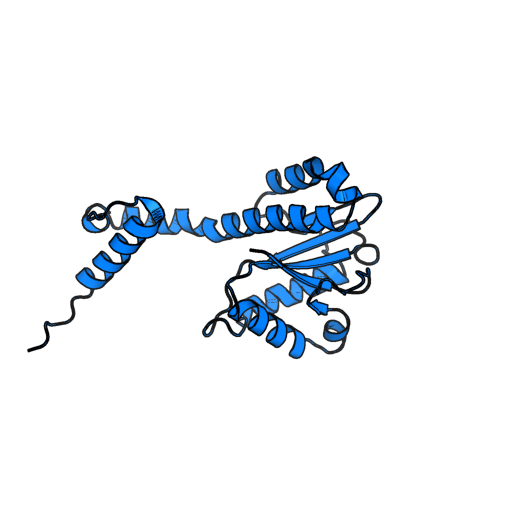29 1.00 92.81 108 LYS A O 1
ATOM 911 N N . CYS A 1 109 ? 3.961 -1.949 0.977 1.00 89.69 109 CYS A N 1
ATOM 912 C CA . CYS A 1 109 ? 4.073 -2.237 -0.455 1.00 89.69 109 CYS A CA 1
ATOM 913 C C . CYS A 1 109 ? 5.332 -3.036 -0.813 1.00 89.69 109 CYS A C 1
ATOM 915 O O . CYS A 1 109 ? 5.786 -3.040 -1.954 1.00 89.69 109 CYS A O 1
ATOM 917 N N . ASN A 1 110 ? 5.946 -3.696 0.168 1.00 81.81 110 ASN A N 1
ATOM 918 C CA . ASN A 1 110 ? 7.141 -4.493 -0.066 1.00 81.81 110 ASN A CA 1
ATOM 919 C C . ASN A 1 110 ? 6.751 -5.872 -0.595 1.00 81.81 110 ASN A C 1
ATOM 921 O O . ASN A 1 110 ? 6.163 -6.672 0.134 1.00 81.81 110 ASN A O 1
ATOM 925 N N . LYS A 1 111 ? 7.127 -6.168 -1.843 1.00 84.31 111 LYS A N 1
ATOM 926 C CA . LYS A 1 111 ? 6.935 -7.498 -2.427 1.00 84.31 111 LYS A CA 1
ATOM 927 C C . LYS A 1 111 ? 7.656 -8.547 -1.564 1.00 84.31 111 LYS A C 1
ATOM 929 O O . LYS A 1 111 ? 8.846 -8.359 -1.276 1.00 84.31 111 LYS A O 1
ATOM 934 N N . PRO A 1 112 ? 6.986 -9.633 -1.137 1.00 83.25 112 PRO A N 1
ATOM 935 C CA . PRO A 1 112 ? 7.660 -10.670 -0.370 1.00 83.25 112 PRO A CA 1
ATOM 936 C C . PRO A 1 112 ? 8.809 -11.291 -1.179 1.00 83.25 112 PRO A C 1
ATOM 938 O O . PRO A 1 112 ? 8.747 -11.395 -2.408 1.00 83.25 112 PRO A O 1
ATOM 941 N N . ILE A 1 113 ? 9.871 -11.697 -0.488 1.00 76.88 113 ILE A N 1
ATOM 942 C CA . ILE A 1 113 ? 11.057 -12.312 -1.102 1.00 76.88 113 ILE A CA 1
ATOM 943 C C . ILE A 1 113 ? 10.906 -13.846 -1.174 1.00 76.88 113 ILE A C 1
ATOM 945 O O . ILE A 1 113 ? 9.867 -14.391 -0.808 1.00 76.88 113 ILE A O 1
ATOM 949 N N . ASN A 1 114 ? 11.929 -14.566 -1.657 1.00 67.75 114 ASN A N 1
ATOM 950 C CA . ASN A 1 114 ? 11.952 -16.040 -1.721 1.00 67.75 114 ASN A CA 1
ATOM 951 C C . ASN A 1 114 ? 10.756 -16.634 -2.485 1.00 67.75 114 ASN A C 1
ATOM 953 O O . ASN A 1 114 ? 9.911 -17.324 -1.914 1.00 67.75 114 ASN A O 1
ATOM 957 N N . ASN A 1 115 ? 10.660 -16.318 -3.778 1.00 70.19 115 ASN A N 1
ATOM 958 C CA . ASN A 1 115 ? 9.527 -16.667 -4.643 1.00 70.19 115 ASN A CA 1
ATOM 959 C C . ASN A 1 115 ? 8.179 -16.091 -4.184 1.00 70.19 115 ASN A C 1
ATOM 961 O O . ASN A 1 115 ? 7.158 -16.461 -4.738 1.00 70.19 115 ASN A O 1
ATOM 965 N N . GLY A 1 116 ? 8.164 -15.160 -3.225 1.00 69.50 116 GLY A N 1
ATOM 966 C CA . GLY A 1 116 ? 6.969 -14.442 -2.797 1.00 69.50 116 GLY A CA 1
ATOM 967 C C . GLY A 1 116 ? 6.219 -15.075 -1.621 1.00 69.50 116 GLY A C 1
ATOM 968 O O . GLY A 1 116 ? 5.284 -14.467 -1.129 1.00 69.50 116 GLY A O 1
ATOM 969 N N . TYR A 1 117 ? 6.633 -16.237 -1.114 1.00 80.12 117 TYR A N 1
ATOM 970 C CA . TYR A 1 117 ? 5.884 -16.953 -0.068 1.00 80.12 117 TYR A CA 1
ATOM 971 C C . TYR A 1 117 ? 6.236 -16.535 1.362 1.00 80.12 117 TYR A C 1
ATOM 973 O O . TYR A 1 117 ? 5.611 -17.009 2.311 1.00 80.12 117 TYR A O 1
ATOM 981 N N . LYS A 1 118 ? 7.276 -15.712 1.556 1.00 87.50 118 LYS A N 1
ATOM 982 C CA . LYS A 1 118 ? 7.737 -15.291 2.886 1.00 87.50 118 LYS A CA 1
ATOM 983 C C . LYS A 1 118 ? 8.280 -13.869 2.863 1.00 87.50 118 LYS A C 1
ATOM 985 O O . LYS A 1 118 ? 9.033 -13.489 1.969 1.00 87.50 118 LYS A O 1
ATOM 990 N N . PHE A 1 119 ? 7.987 -13.114 3.915 1.00 89.88 119 PHE A N 1
ATOM 991 C CA . PHE A 1 119 ? 8.697 -11.868 4.185 1.00 89.88 119 PHE A CA 1
ATOM 992 C C . PHE A 1 119 ? 10.116 -12.158 4.682 1.00 89.88 119 PHE A C 1
ATOM 994 O O . PHE A 1 119 ? 10.333 -13.037 5.521 1.00 89.88 119 PHE A O 1
ATOM 1001 N N . GLY A 1 120 ? 11.089 -11.408 4.170 1.00 90.38 120 GLY A N 1
ATOM 1002 C CA . GLY A 1 120 ? 12.464 -11.443 4.662 1.00 90.38 120 GLY A CA 1
ATOM 1003 C C . GLY A 1 120 ? 12.579 -10.871 6.071 1.00 90.38 120 GLY A C 1
ATOM 1004 O O . GLY A 1 120 ? 11.673 -10.191 6.539 1.00 90.38 120 GLY A O 1
ATOM 1005 N N . SER A 1 121 ? 13.713 -11.093 6.741 1.00 90.06 121 SER A N 1
ATOM 1006 C CA . SER A 1 121 ? 13.916 -10.641 8.130 1.00 90.06 121 SER A CA 1
ATOM 1007 C C . SER A 1 121 ? 13.651 -9.138 8.315 1.00 90.06 121 SER A C 1
ATOM 1009 O O . SER A 1 121 ? 12.872 -8.749 9.181 1.00 90.06 121 SER A O 1
ATOM 1011 N N . ALA A 1 122 ? 14.207 -8.291 7.441 1.00 90.50 122 ALA A N 1
ATOM 1012 C CA . ALA A 1 122 ? 13.993 -6.844 7.501 1.00 90.50 122 ALA A CA 1
ATOM 1013 C C . ALA A 1 122 ? 12.518 -6.451 7.286 1.00 90.50 122 ALA A C 1
ATOM 1015 O O . ALA A 1 122 ? 11.980 -5.646 8.042 1.00 90.50 122 ALA A O 1
ATOM 1016 N N . GLN A 1 123 ? 11.846 -7.069 6.305 1.00 91.38 123 GLN A N 1
ATOM 1017 C CA . GLN A 1 123 ? 10.421 -6.845 6.035 1.00 91.38 123 GLN A CA 1
ATOM 1018 C C . GLN A 1 123 ? 9.564 -7.271 7.231 1.00 91.38 123 GLN A C 1
ATOM 1020 O O . GLN A 1 123 ? 8.716 -6.510 7.682 1.00 91.38 123 GLN A O 1
ATOM 1025 N N . ARG A 1 124 ? 9.833 -8.460 7.783 1.00 92.81 124 ARG A N 1
ATOM 1026 C CA . ARG A 1 124 ? 9.148 -8.995 8.960 1.00 92.81 124 ARG A CA 1
ATOM 1027 C C . ARG A 1 124 ? 9.277 -8.051 10.146 1.00 92.81 124 ARG A C 1
ATOM 1029 O O . ARG A 1 124 ? 8.274 -7.729 10.766 1.00 92.81 124 ARG A O 1
ATOM 1036 N N . ASN A 1 125 ? 10.493 -7.608 10.453 1.00 93.50 125 ASN A N 1
ATOM 1037 C CA . ASN A 1 125 ? 10.736 -6.731 11.595 1.00 93.50 125 ASN A CA 1
ATOM 1038 C C . ASN A 1 125 ? 10.031 -5.379 11.424 1.00 93.50 125 ASN A C 1
ATOM 1040 O O . ASN A 1 125 ? 9.471 -4.872 12.391 1.00 93.50 125 ASN A O 1
ATOM 1044 N N . GLY A 1 126 ? 10.008 -4.831 10.203 1.00 93.00 126 GLY A N 1
ATOM 1045 C CA . GLY A 1 126 ? 9.221 -3.638 9.884 1.00 93.00 126 GLY A CA 1
ATOM 1046 C C . GLY A 1 126 ? 7.727 -3.857 10.124 1.00 93.00 126 GLY A C 1
ATOM 1047 O O . GLY A 1 126 ? 7.125 -3.132 10.904 1.00 93.00 126 GLY A O 1
ATOM 1048 N N . ILE A 1 127 ? 7.152 -4.918 9.551 1.00 94.75 127 ILE A N 1
ATOM 1049 C CA . ILE A 1 127 ? 5.725 -5.230 9.713 1.00 94.75 127 ILE A CA 1
ATOM 1050 C C . ILE A 1 127 ? 5.356 -5.448 11.188 1.00 94.75 127 ILE A C 1
ATOM 1052 O O . ILE A 1 127 ? 4.354 -4.915 11.650 1.00 94.75 127 ILE A O 1
ATOM 1056 N N . VAL A 1 128 ? 6.162 -6.194 11.949 1.00 95.38 128 VAL A N 1
ATOM 1057 C CA . VAL A 1 128 ? 5.916 -6.429 13.384 1.00 95.38 128 VAL A CA 1
ATOM 1058 C C . VAL A 1 128 ? 5.979 -5.124 14.177 1.00 95.38 128 VAL A C 1
ATOM 1060 O O . VAL A 1 128 ? 5.134 -4.896 15.038 1.00 95.38 128 VAL A O 1
ATOM 1063 N N . LYS A 1 129 ? 6.937 -4.243 13.869 1.00 94.50 129 LYS A N 1
ATOM 1064 C CA . LYS A 1 129 ? 7.020 -2.914 14.486 1.00 94.50 129 LYS A CA 1
ATOM 1065 C C . LYS A 1 129 ? 5.765 -2.086 14.210 1.00 94.50 129 LYS A C 1
ATOM 1067 O O . LYS A 1 129 ? 5.306 -1.376 15.098 1.00 94.50 129 LYS A O 1
ATOM 1072 N N . ASP A 1 130 ? 5.213 -2.181 13.008 1.00 95.19 130 ASP A N 1
ATOM 1073 C CA . ASP A 1 130 ? 4.001 -1.454 12.641 1.00 95.19 130 ASP A CA 1
ATOM 1074 C C . ASP A 1 130 ? 2.740 -2.057 13.265 1.00 95.19 130 ASP A C 1
ATOM 1076 O O . ASP A 1 130 ? 1.893 -1.304 13.732 1.00 95.19 130 ASP A O 1
ATOM 1080 N N . ILE A 1 131 ? 2.657 -3.385 13.406 1.00 96.25 131 ILE A N 1
ATOM 1081 C CA . ILE A 1 131 ? 1.615 -4.052 14.209 1.00 96.25 131 ILE A CA 1
ATOM 1082 C C . ILE A 1 131 ? 1.647 -3.550 15.658 1.00 96.25 131 ILE A C 1
ATOM 1084 O O . ILE A 1 131 ? 0.613 -3.159 16.194 1.00 96.25 131 ILE A O 1
ATOM 1088 N N . LEU A 1 132 ? 2.828 -3.518 16.284 1.00 95.06 132 LEU A N 1
ATOM 1089 C CA . LEU A 1 132 ? 2.993 -2.980 17.638 1.00 95.06 132 LEU A CA 1
ATOM 1090 C C . LEU A 1 132 ? 2.603 -1.502 17.698 1.00 95.06 132 LEU A C 1
ATOM 1092 O O . LEU A 1 132 ? 1.854 -1.100 18.581 1.00 95.06 132 LEU A O 1
ATOM 1096 N N . GLY A 1 133 ? 3.034 -0.704 16.719 1.00 94.56 133 GLY A N 1
ATOM 1097 C CA . GLY A 1 133 ? 2.654 0.702 16.611 1.00 94.56 133 GLY A CA 1
ATOM 1098 C C . GLY A 1 133 ? 1.142 0.901 16.501 1.00 94.56 133 GLY A C 1
ATOM 1099 O O . GLY A 1 133 ? 0.611 1.798 17.143 1.00 94.56 133 GLY A O 1
ATOM 1100 N N . LEU A 1 134 ? 0.441 0.051 15.748 1.00 96.25 134 LEU A N 1
ATOM 1101 C CA . LEU A 1 134 ? -1.019 0.073 15.642 1.00 96.25 134 LEU A CA 1
ATOM 1102 C C . LEU A 1 134 ? -1.706 -0.332 16.953 1.00 96.25 134 LEU A C 1
ATOM 1104 O O . LEU A 1 134 ? -2.769 0.199 17.256 1.00 96.25 134 LEU A O 1
ATOM 1108 N N . LEU A 1 135 ? -1.136 -1.258 17.726 1.00 95.25 135 LEU A N 1
ATOM 1109 C CA . LEU A 1 135 ? -1.711 -1.731 18.992 1.00 95.25 135 LEU A CA 1
ATOM 1110 C C . LEU A 1 135 ? -1.457 -0.770 20.160 1.00 95.25 135 LEU A C 1
ATOM 1112 O O . LEU A 1 135 ? -2.366 -0.492 20.940 1.00 95.25 135 LEU A O 1
ATOM 1116 N N . GLU A 1 136 ? -0.229 -0.274 20.281 1.00 93.38 136 GLU A N 1
ATOM 1117 C CA . GLU A 1 136 ? 0.281 0.436 21.462 1.00 93.38 136 GLU A CA 1
ATOM 1118 C C . GLU A 1 136 ? 0.420 1.944 21.231 1.00 93.38 136 GLU A C 1
ATOM 1120 O O . GLU A 1 136 ? 0.449 2.728 22.180 1.00 93.38 136 GLU A O 1
ATOM 1125 N N . GLY A 1 137 ? 0.462 2.368 19.969 1.00 91.19 137 GLY A N 1
ATOM 1126 C CA . GLY A 1 137 ? 0.650 3.755 19.573 1.00 91.19 137 GLY A CA 1
ATOM 1127 C C . GLY A 1 137 ? 2.068 4.062 19.107 1.00 91.19 137 GLY A C 1
ATOM 1128 O O . GLY A 1 137 ? 3.044 3.396 19.451 1.00 91.19 137 GLY A O 1
ATOM 1129 N N . LYS A 1 138 ? 2.197 5.134 18.322 1.00 88.94 138 LYS A N 1
ATOM 1130 C CA . LYS A 1 138 ? 3.488 5.677 17.884 1.00 88.94 138 LYS A CA 1
ATOM 1131 C C . LYS A 1 138 ? 3.860 6.889 18.736 1.00 88.94 138 LYS A C 1
ATOM 1133 O O . LYS A 1 138 ? 3.090 7.836 18.842 1.00 88.94 138 LYS A O 1
ATOM 1138 N N . SER A 1 139 ? 5.080 6.908 19.273 1.00 78.19 139 SER A N 1
ATOM 1139 C CA . SER A 1 139 ? 5.566 7.927 20.226 1.00 78.19 139 SER A CA 1
ATOM 1140 C C . SER A 1 139 ? 5.466 9.386 19.755 1.00 78.19 139 SER A C 1
ATOM 1142 O O . SER A 1 139 ? 5.436 10.294 20.580 1.00 78.19 139 SER A O 1
ATOM 1144 N N . LYS A 1 140 ? 5.408 9.628 18.440 1.00 76.50 140 LYS A N 1
ATOM 1145 C CA . LYS A 1 140 ? 5.319 10.970 17.838 1.00 76.50 140 LYS A CA 1
ATOM 1146 C C . LYS A 1 140 ? 3.909 11.364 17.384 1.00 76.50 140 LYS A C 1
ATOM 1148 O O . LYS A 1 140 ? 3.738 12.466 16.873 1.00 76.50 140 LYS A O 1
ATOM 1153 N N . VAL A 1 141 ? 2.911 10.497 17.558 1.00 79.25 141 VAL A N 1
ATOM 1154 C CA . VAL A 1 141 ? 1.532 10.740 17.113 1.00 79.25 141 VAL A CA 1
ATOM 1155 C C . VAL A 1 141 ? 0.596 10.706 18.307 1.00 79.25 141 VAL A C 1
ATOM 1157 O O . VAL A 1 141 ? 0.450 9.679 18.968 1.00 79.25 141 VAL A O 1
ATOM 1160 N N . LYS A 1 142 ? -0.106 11.816 18.548 1.00 74.00 142 LYS A N 1
ATOM 1161 C CA . LYS A 1 142 ? -1.246 11.823 19.468 1.00 74.00 142 LYS A CA 1
ATOM 1162 C C . LYS A 1 142 ? -2.398 11.058 18.816 1.00 74.00 142 LYS A C 1
ATOM 1164 O O . LYS A 1 142 ? -3.127 11.604 18.000 1.00 74.00 142 LYS A O 1
ATOM 1169 N N . SER A 1 143 ? -2.526 9.785 19.163 1.00 78.19 143 SER A N 1
ATOM 1170 C CA . SER A 1 143 ? -3.638 8.913 18.779 1.00 78.19 143 SER A CA 1
ATOM 1171 C C . SER A 1 143 ? -4.081 8.121 20.005 1.00 78.19 143 SER A C 1
ATOM 1173 O O . SER A 1 143 ? -3.300 7.965 20.944 1.00 78.19 143 SER A O 1
ATOM 1175 N N . ASN A 1 144 ? -5.319 7.628 20.005 1.00 86.88 144 ASN A N 1
ATOM 1176 C CA . ASN A 1 144 ? -5.784 6.653 20.987 1.00 86.88 144 ASN A CA 1
ATOM 1177 C C . ASN A 1 144 ? -5.993 5.302 20.286 1.00 86.88 144 ASN A C 1
ATOM 1179 O O . ASN A 1 144 ? -7.113 5.019 19.854 1.00 86.88 144 ASN A O 1
ATOM 1183 N N . PRO A 1 145 ? -4.936 4.478 20.146 1.00 91.00 145 PRO A N 1
ATOM 1184 C CA . PRO A 1 145 ? -5.036 3.181 19.492 1.00 91.00 145 PRO A CA 1
ATOM 1185 C C . PRO A 1 145 ? -6.142 2.309 20.080 1.00 91.00 145 PRO A C 1
ATOM 1187 O O . PRO A 1 145 ? -6.875 1.684 19.327 1.00 91.00 145 PRO A O 1
ATOM 1190 N N . ALA A 1 146 ? -6.338 2.304 21.401 1.00 92.12 146 ALA A N 1
ATOM 1191 C CA . ALA A 1 146 ? -7.339 1.459 22.058 1.00 92.12 146 ALA A CA 1
ATOM 1192 C C . ALA A 1 146 ? -8.783 1.727 21.583 1.00 92.12 146 ALA A C 1
ATOM 1194 O O . ALA A 1 146 ? -9.609 0.817 21.574 1.00 92.12 146 ALA A O 1
ATOM 1195 N N . ALA A 1 147 ? -9.073 2.955 21.144 1.00 94.00 147 ALA A N 1
ATOM 1196 C CA . ALA A 1 147 ? -10.384 3.370 20.646 1.00 94.00 147 ALA A CA 1
ATOM 1197 C C . ALA A 1 147 ? -10.467 3.437 19.109 1.00 94.00 147 ALA A C 1
ATOM 1199 O O . ALA A 1 147 ? -11.412 4.023 18.581 1.00 94.00 147 ALA A O 1
ATOM 1200 N N . ALA A 1 148 ? -9.476 2.893 18.394 1.00 96.81 148 ALA A N 1
ATOM 1201 C CA . ALA A 1 148 ? -9.400 2.945 16.938 1.00 96.81 148 ALA A CA 1
ATOM 1202 C C . ALA A 1 148 ? -9.478 1.556 16.295 1.00 96.81 148 ALA A C 1
ATOM 1204 O O . ALA A 1 148 ? -8.895 0.590 16.797 1.00 96.81 148 ALA A O 1
ATOM 1205 N N . PHE A 1 149 ? -10.135 1.475 15.140 1.00 97.69 149 PHE A N 1
ATOM 1206 C CA . PHE A 1 149 ? -9.982 0.351 14.220 1.00 97.69 149 PHE A CA 1
ATOM 1207 C C . PHE A 1 149 ? -8.587 0.404 13.594 1.00 97.69 149 PHE A C 1
ATOM 1209 O O . PHE A 1 149 ? -8.116 1.476 13.203 1.00 97.69 149 PHE A O 1
ATOM 1216 N N . LYS A 1 150 ? -7.905 -0.740 13.529 1.00 98.06 150 LYS A N 1
ATOM 1217 C CA . LYS A 1 150 ? -6.494 -0.818 13.133 1.00 98.06 150 LYS A CA 1
ATOM 1218 C C . LYS A 1 150 ? -6.345 -1.665 11.891 1.00 98.06 150 LYS A C 1
ATOM 1220 O O . LYS A 1 150 ? -6.796 -2.811 11.877 1.00 98.06 150 LYS A O 1
ATOM 1225 N N . PHE A 1 151 ? -5.637 -1.137 10.903 1.00 98.25 151 PHE A N 1
ATOM 1226 C CA . PHE A 1 151 ? -5.416 -1.844 9.650 1.00 98.25 151 PHE A CA 1
ATOM 1227 C C . PHE A 1 151 ? -3.936 -1.907 9.299 1.00 98.25 151 PHE A C 1
ATOM 1229 O O . PHE A 1 151 ? -3.263 -0.887 9.165 1.00 98.25 151 PHE A O 1
ATOM 1236 N N . LEU A 1 152 ? -3.436 -3.124 9.113 1.00 97.81 152 LEU A N 1
ATOM 1237 C CA . LEU A 1 152 ? -2.197 -3.349 8.388 1.00 97.81 152 LEU A CA 1
ATOM 1238 C C . LEU A 1 152 ? -2.572 -3.642 6.936 1.00 97.81 152 LEU A C 1
ATOM 1240 O O . LEU A 1 152 ? -3.015 -4.736 6.595 1.00 97.81 152 LEU A O 1
ATOM 1244 N N . VAL A 1 153 ? -2.398 -2.656 6.077 1.00 97.50 153 VAL A N 1
ATOM 1245 C CA . VAL A 1 153 ? -2.733 -2.749 4.663 1.00 97.50 153 VAL A CA 1
ATOM 1246 C C . VAL A 1 153 ? -1.514 -3.250 3.906 1.00 97.50 153 VAL A C 1
ATOM 1248 O O . VAL A 1 153 ? -0.424 -2.691 4.019 1.00 97.50 153 VAL A O 1
ATOM 1251 N N . ILE A 1 154 ? -1.675 -4.305 3.119 1.00 95.19 154 ILE A N 1
ATOM 1252 C CA . ILE A 1 154 ? -0.608 -4.879 2.304 1.00 95.19 154 ILE A CA 1
ATOM 1253 C C . ILE A 1 154 ? -1.008 -4.768 0.835 1.00 95.19 154 ILE A C 1
ATOM 1255 O O . ILE A 1 154 ? -2.110 -5.161 0.457 1.00 95.19 154 ILE A O 1
ATOM 1259 N N . TYR A 1 155 ? -0.105 -4.257 -0.004 1.00 93.81 155 TYR A N 1
ATOM 1260 C CA . TYR A 1 155 ? -0.332 -4.273 -1.446 1.00 93.81 155 TYR A CA 1
ATOM 1261 C C . TYR A 1 155 ? -0.367 -5.715 -1.966 1.00 93.81 155 TYR A C 1
ATOM 1263 O O . TYR A 1 155 ? 0.563 -6.499 -1.736 1.00 93.81 155 TYR A O 1
ATOM 1271 N N . ASP A 1 156 ? -1.431 -6.061 -2.680 1.00 91.62 156 ASP A N 1
ATOM 1272 C CA . ASP A 1 156 ? -1.643 -7.394 -3.217 1.00 91.62 156 ASP A CA 1
ATOM 1273 C C . ASP A 1 156 ? -0.835 -7.613 -4.505 1.00 91.62 156 ASP A C 1
ATOM 1275 O O . ASP A 1 156 ? -1.177 -7.135 -5.589 1.00 91.62 156 ASP A O 1
ATOM 1279 N N . PHE A 1 157 ? 0.248 -8.385 -4.390 1.00 85.88 157 PHE A N 1
ATOM 1280 C CA . PHE A 1 157 ? 1.068 -8.813 -5.525 1.00 85.88 157 PHE A CA 1
ATOM 1281 C C . PHE A 1 157 ? 0.592 -10.158 -6.115 1.00 85.88 157 PHE A C 1
ATOM 1283 O O . PHE A 1 157 ? 1.318 -10.747 -6.922 1.00 85.88 157 PHE A O 1
ATOM 1290 N N . GLY A 1 158 ? -0.595 -10.642 -5.730 1.00 83.56 158 GLY A N 1
ATOM 1291 C CA . GLY A 1 158 ? -1.167 -11.943 -6.082 1.00 83.56 158 GLY A CA 1
ATOM 1292 C C . GLY A 1 158 ? -0.981 -12.997 -4.984 1.00 83.56 158 GLY A C 1
ATOM 1293 O O . GLY A 1 158 ? -0.537 -12.691 -3.878 1.00 83.56 158 GLY A O 1
ATOM 1294 N N . ASP A 1 159 ? -1.256 -14.264 -5.317 1.00 74.19 159 ASP A N 1
ATOM 1295 C CA . ASP A 1 159 ? -1.343 -15.426 -4.401 1.00 74.19 159 ASP A CA 1
ATOM 1296 C C . ASP A 1 159 ? -0.192 -15.559 -3.387 1.00 74.19 159 ASP A C 1
ATOM 1298 O O . ASP A 1 159 ? -0.333 -16.058 -2.264 1.00 74.19 159 ASP A O 1
ATOM 1302 N N . HIS A 1 160 ? 0.983 -15.086 -3.782 1.00 80.88 160 HIS A N 1
ATOM 1303 C CA . HIS A 1 160 ? 2.185 -15.106 -2.971 1.00 80.88 160 HIS A CA 1
ATOM 1304 C C . HIS A 1 160 ? 2.074 -14.181 -1.742 1.00 80.88 160 HIS A C 1
ATOM 1306 O O . HIS A 1 160 ? 2.511 -14.550 -0.650 1.00 80.88 160 HIS A O 1
ATOM 1312 N N . THR A 1 161 ? 1.427 -13.019 -1.870 1.00 86.88 161 THR A N 1
ATOM 1313 C CA . THR A 1 161 ? 1.278 -12.051 -0.774 1.00 86.88 161 THR A CA 1
ATOM 1314 C C . THR A 1 161 ? 0.439 -12.611 0.374 1.00 86.88 161 THR A C 1
ATOM 1316 O O . THR A 1 161 ? 0.853 -12.504 1.533 1.00 86.88 161 THR A O 1
ATOM 1319 N N . LEU A 1 162 ? -0.685 -13.267 0.072 1.00 89.69 162 LEU A N 1
ATOM 1320 C CA . LEU A 1 162 ? -1.531 -13.905 1.086 1.00 89.69 162 LEU A CA 1
ATOM 1321 C C . LEU A 1 162 ? -0.758 -14.992 1.844 1.00 89.69 162 LEU A C 1
ATOM 1323 O O . LEU A 1 162 ? -0.733 -15.003 3.076 1.00 89.69 162 LEU A O 1
ATOM 1327 N N . SER A 1 163 ? -0.054 -15.855 1.109 1.00 89.31 163 SER A N 1
ATOM 1328 C CA . SER A 1 163 ? 0.766 -16.924 1.691 1.00 89.31 163 SER A CA 1
ATOM 1329 C C . SER A 1 163 ? 1.851 -16.372 2.625 1.00 89.31 163 SER A C 1
ATOM 1331 O O . SER A 1 163 ? 2.072 -16.898 3.720 1.00 89.31 163 SER A O 1
ATOM 1333 N N . ALA A 1 164 ? 2.504 -15.274 2.231 1.00 91.56 164 ALA A N 1
ATOM 1334 C CA . ALA A 1 164 ? 3.511 -14.606 3.051 1.00 91.56 164 ALA A CA 1
ATOM 1335 C C . ALA A 1 164 ? 2.928 -14.003 4.337 1.00 91.56 164 ALA A C 1
ATOM 1337 O O . ALA A 1 164 ? 3.550 -14.118 5.398 1.00 91.56 164 ALA A O 1
ATOM 1338 N N . ALA A 1 165 ? 1.741 -13.400 4.267 1.00 92.25 165 ALA A N 1
ATOM 1339 C CA . ALA A 1 165 ? 1.040 -12.855 5.427 1.00 92.25 165 ALA A CA 1
ATOM 1340 C C . ALA A 1 165 ? 0.566 -13.954 6.389 1.00 92.25 165 ALA A C 1
ATOM 1342 O O . ALA A 1 165 ? 0.800 -13.858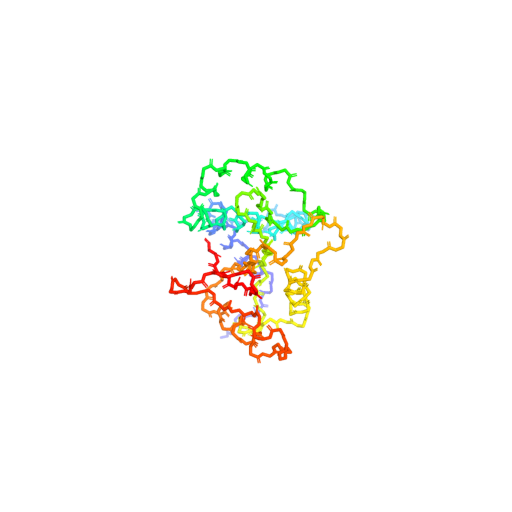 7.593 1.00 92.25 165 ALA A O 1
ATOM 1343 N N . GLN A 1 166 ? 0.001 -15.049 5.879 1.00 92.12 166 GLN A N 1
ATOM 1344 C CA . GLN A 1 166 ? -0.366 -16.209 6.698 1.00 92.12 166 GLN A CA 1
ATOM 1345 C C . GLN A 1 166 ? 0.859 -16.818 7.389 1.00 92.12 166 GLN A C 1
ATOM 1347 O O . GLN A 1 166 ? 0.829 -17.112 8.588 1.00 92.12 166 GLN A O 1
ATOM 1352 N N . HIS A 1 167 ? 1.969 -16.963 6.658 1.00 92.31 167 HIS A N 1
ATOM 1353 C CA . HIS A 1 167 ? 3.228 -17.418 7.237 1.00 92.31 167 HIS A CA 1
ATOM 1354 C C . HIS A 1 167 ? 3.722 -16.459 8.327 1.00 92.31 167 HIS A C 1
ATOM 1356 O O . HIS A 1 167 ? 4.189 -16.920 9.368 1.00 92.31 167 HIS A O 1
ATOM 1362 N N . LEU A 1 168 ? 3.634 -15.143 8.122 1.00 93.06 168 LEU A N 1
ATOM 1363 C CA . LEU A 1 168 ? 3.983 -14.151 9.140 1.00 93.06 168 LEU A CA 1
ATOM 1364 C C . LEU A 1 168 ? 3.148 -14.342 10.408 1.00 93.06 168 LEU A C 1
ATOM 1366 O O . LEU A 1 168 ? 3.724 -14.571 11.468 1.00 93.06 168 LEU A O 1
ATOM 1370 N N . ILE A 1 169 ? 1.819 -14.304 10.282 1.00 93.31 169 ILE A N 1
ATOM 1371 C CA . ILE A 1 169 ? 0.873 -14.369 11.405 1.00 93.31 169 ILE A CA 1
ATOM 1372 C C . ILE A 1 169 ? 1.049 -15.668 12.193 1.00 93.31 169 ILE A C 1
ATOM 1374 O O . ILE A 1 169 ? 1.104 -15.656 13.423 1.00 93.31 169 ILE A O 1
ATOM 1378 N N . LYS A 1 170 ? 1.240 -16.800 11.502 1.00 92.31 170 LYS A N 1
ATOM 1379 C CA . LYS A 1 170 ? 1.489 -18.101 12.143 1.00 92.31 170 LYS A CA 1
ATOM 1380 C C . LYS A 1 170 ? 2.710 -18.085 13.068 1.00 92.31 170 LYS A C 1
ATOM 1382 O O . LYS A 1 170 ? 2.702 -18.818 14.058 1.00 92.31 170 LYS A O 1
ATOM 1387 N N . ASN A 1 171 ? 3.721 -17.282 12.729 1.00 92.12 171 ASN A N 1
ATOM 1388 C CA . ASN A 1 171 ? 5.014 -17.186 13.408 1.00 92.12 171 ASN A CA 1
ATOM 1389 C C . ASN A 1 171 ? 5.167 -15.913 14.266 1.00 92.12 171 ASN A C 1
ATOM 1391 O O . ASN A 1 171 ? 6.283 -15.603 14.689 1.00 92.12 171 ASN A O 1
ATOM 1395 N N . LEU A 1 172 ? 4.087 -15.163 14.507 1.00 94.25 172 LEU A N 1
ATOM 1396 C CA . LEU A 1 172 ? 4.088 -14.093 15.504 1.00 94.25 172 LEU A CA 1
ATOM 1397 C C . LEU A 1 172 ? 4.207 -14.676 16.919 1.00 94.25 172 LEU A C 1
ATOM 1399 O O . LEU A 1 172 ? 3.888 -15.843 17.158 1.00 94.25 172 LEU A O 1
ATOM 1403 N N . GLN A 1 173 ? 4.660 -13.843 17.858 1.00 92.06 173 GLN A N 1
ATOM 1404 C CA . GLN A 1 173 ? 4.589 -14.166 19.283 1.00 92.06 173 GLN A CA 1
ATOM 1405 C C . GLN A 1 173 ? 3.120 -14.345 19.703 1.00 92.06 173 GLN A C 1
ATOM 1407 O O . GLN A 1 173 ? 2.220 -13.778 19.080 1.00 92.06 173 GLN A O 1
ATOM 1412 N N . ALA A 1 174 ? 2.871 -15.192 20.705 1.00 90.12 174 ALA A N 1
ATOM 1413 C CA . ALA A 1 174 ? 1.520 -15.642 21.054 1.00 90.12 174 ALA A CA 1
ATOM 1414 C C . ALA A 1 174 ? 0.572 -14.482 21.410 1.00 90.12 174 ALA A C 1
ATOM 1416 O O . ALA A 1 174 ? -0.570 -14.459 20.962 1.00 90.12 174 ALA A O 1
ATOM 1417 N N . ASP A 1 175 ? 1.086 -13.487 22.126 1.00 89.81 175 ASP A N 1
ATOM 1418 C CA . ASP A 1 175 ? 0.404 -12.258 22.533 1.00 89.81 175 ASP A CA 1
ATOM 1419 C C . ASP A 1 175 ? -0.023 -11.362 21.358 1.00 89.81 175 ASP A C 1
ATOM 1421 O O . ASP A 1 175 ? -1.053 -10.690 21.432 1.00 89.81 175 ASP A O 1
ATOM 1425 N N . LEU A 1 176 ? 0.744 -11.358 20.264 1.00 93.25 176 LEU A N 1
ATOM 1426 C CA . LEU A 1 176 ? 0.396 -10.641 19.034 1.00 93.25 176 LEU A CA 1
ATOM 1427 C C . LEU A 1 176 ? -0.520 -11.460 18.133 1.00 93.25 176 LEU A C 1
ATOM 1429 O O . LEU A 1 176 ? -1.379 -10.903 17.456 1.00 93.25 176 LEU A O 1
ATOM 1433 N N . LYS A 1 177 ? -0.346 -12.780 18.113 1.00 92.56 177 LYS A N 1
ATOM 1434 C CA . LYS A 1 177 ? -1.083 -13.675 17.220 1.00 92.56 177 LYS A CA 1
ATOM 1435 C C . LYS A 1 177 ? -2.593 -13.638 17.461 1.00 92.56 177 LYS A C 1
ATOM 1437 O O . LYS A 1 177 ? -3.350 -13.734 16.505 1.00 92.56 177 LYS A O 1
ATOM 1442 N N . GLU A 1 178 ? -3.027 -13.463 18.705 1.00 92.62 178 GLU A N 1
ATOM 1443 C CA . GLU A 1 178 ? -4.451 -13.326 19.054 1.00 92.62 178 GLU A CA 1
ATOM 1444 C C . GLU A 1 178 ? -5.034 -11.953 18.681 1.00 92.62 178 GLU A C 1
ATOM 1446 O O . GLU A 1 178 ? -6.248 -11.803 18.553 1.00 92.62 178 GLU A O 1
ATOM 1451 N N . LYS A 1 179 ? -4.168 -10.957 18.464 1.00 95.81 179 LYS A N 1
ATOM 1452 C CA . LYS A 1 179 ? -4.536 -9.568 18.161 1.00 95.81 179 LYS A CA 1
ATOM 1453 C C . LYS A 1 179 ? -4.398 -9.212 16.684 1.00 95.81 179 LYS A C 1
ATOM 1455 O O . LYS A 1 179 ? -4.638 -8.064 16.326 1.00 95.81 179 LYS A O 1
ATOM 1460 N N . VAL A 1 180 ? -3.981 -10.144 15.829 1.00 96.94 180 VAL A N 1
ATOM 1461 C CA . VAL A 1 180 ? -3.775 -9.905 14.396 1.00 96.94 180 VAL A CA 1
ATOM 1462 C C . VAL A 1 180 ? -4.556 -10.933 13.597 1.00 96.94 180 VAL A C 1
ATOM 1464 O O . VAL A 1 180 ? -4.370 -12.135 13.766 1.00 96.94 180 VAL A O 1
ATOM 1467 N N . GLU A 1 181 ? -5.398 -10.458 12.689 1.00 95.62 181 GLU A N 1
ATOM 1468 C CA . GLU A 1 181 ? -6.290 -11.301 11.899 1.00 95.62 181 GLU A CA 1
ATOM 1469 C C . GLU A 1 181 ? -6.315 -10.831 10.444 1.00 95.62 181 GLU A C 1
ATOM 1471 O O . GLU A 1 181 ? -6.240 -9.635 10.178 1.00 95.62 181 GLU A O 1
ATOM 1476 N N . ILE A 1 182 ? -6.401 -11.758 9.489 1.00 95.94 182 ILE A N 1
ATOM 1477 C CA . ILE A 1 182 ? -6.664 -11.398 8.091 1.00 95.94 182 ILE A CA 1
ATOM 1478 C C . ILE A 1 182 ? -8.145 -11.055 7.979 1.00 95.94 182 ILE A C 1
ATOM 1480 O O . ILE A 1 182 ? -8.986 -11.836 8.408 1.00 95.94 182 ILE A O 1
ATOM 1484 N N . TYR A 1 183 ? -8.453 -9.888 7.422 1.00 95.50 183 TYR A N 1
ATOM 1485 C CA . TYR A 1 183 ? -9.835 -9.488 7.208 1.00 95.50 183 TYR A CA 1
ATOM 1486 C C . TYR A 1 183 ? -10.506 -10.365 6.145 1.00 95.50 183 TYR A C 1
ATOM 1488 O O . TYR A 1 183 ? -9.985 -10.503 5.037 1.00 95.50 183 TYR A O 1
ATOM 1496 N N . GLU A 1 184 ? -11.694 -10.868 6.461 1.00 92.19 184 GLU A N 1
ATOM 1497 C CA . GLU A 1 184 ? -12.653 -11.434 5.514 1.00 92.19 184 GLU A CA 1
ATOM 1498 C C . GLU A 1 184 ? -13.970 -10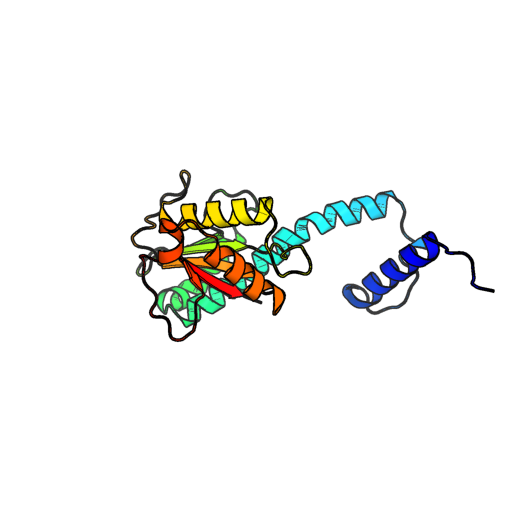.641 5.631 1.00 92.19 184 GLU A C 1
ATOM 1500 O O . GLU A 1 184 ? -14.253 -10.046 6.672 1.00 92.19 184 GLU A O 1
ATOM 1505 N N . ASP A 1 185 ? -14.799 -10.596 4.583 1.00 86.69 185 ASP A N 1
ATOM 1506 C CA . ASP A 1 185 ? -16.016 -9.757 4.593 1.00 86.69 185 ASP A CA 1
ATOM 1507 C C . ASP A 1 185 ? -17.037 -10.169 5.676 1.00 86.69 185 ASP A C 1
ATOM 1509 O O . ASP A 1 185 ? -17.883 -9.369 6.074 1.00 86.69 185 ASP A O 1
ATOM 1513 N N . SER A 1 186 ? -16.946 -11.396 6.197 1.00 85.00 186 SER A N 1
ATOM 1514 C CA . SER A 1 186 ? -17.742 -11.870 7.335 1.00 85.00 186 SER A CA 1
ATOM 1515 C C . SER A 1 186 ? -17.259 -11.365 8.698 1.00 85.00 186 SER A C 1
ATOM 1517 O O . SER A 1 186 ? -17.958 -11.554 9.697 1.00 85.00 186 SER A O 1
ATOM 1519 N N . ASN A 1 187 ? -16.071 -10.761 8.784 1.00 87.00 187 ASN A N 1
ATOM 1520 C CA . ASN A 1 187 ? -15.506 -10.314 10.050 1.00 87.00 187 ASN A CA 1
ATOM 1521 C C . ASN A 1 187 ? -16.270 -9.100 10.581 1.00 87.00 187 ASN A C 1
ATOM 1523 O O . ASN A 1 187 ? -16.352 -8.055 9.932 1.00 87.00 187 ASN A O 1
ATOM 1527 N N . LEU A 1 188 ? -16.736 -9.197 11.827 1.00 90.00 188 LEU A N 1
ATOM 1528 C CA . LEU A 1 188 ? -17.114 -8.014 12.587 1.00 90.00 188 LEU A CA 1
ATOM 1529 C C . LEU A 1 188 ? -15.834 -7.294 13.022 1.00 90.00 188 LEU A C 1
ATOM 1531 O O . LEU A 1 188 ? -15.027 -7.846 13.771 1.00 90.00 188 LEU A O 1
ATOM 1535 N N . LEU A 1 189 ? -15.646 -6.070 12.531 1.00 94.44 189 LEU A N 1
ATOM 1536 C CA . LEU A 1 189 ? -14.514 -5.234 12.913 1.00 94.44 189 LEU A CA 1
ATOM 1537 C C . LEU A 1 189 ? -14.645 -4.811 14.381 1.00 94.44 189 LEU A C 1
ATOM 1539 O O . LEU A 1 189 ? -15.704 -4.360 14.817 1.00 94.44 189 LEU A O 1
ATOM 1543 N N . THR A 1 190 ? -13.548 -4.904 15.126 1.00 95.25 190 THR A N 1
ATOM 1544 C CA . THR A 1 190 ? -13.435 -4.487 16.527 1.00 95.25 190 THR A CA 1
ATOM 1545 C C . THR A 1 190 ? -12.189 -3.625 16.738 1.00 95.25 190 THR A C 1
ATOM 1547 O O . THR A 1 190 ? -11.322 -3.513 15.869 1.00 95.25 190 THR A O 1
ATOM 1550 N N . THR A 1 191 ? -12.083 -2.967 17.893 1.00 95.94 191 THR A N 1
ATOM 1551 C CA . THR A 1 191 ? -10.935 -2.102 18.206 1.00 95.94 191 THR A CA 1
ATOM 1552 C C . THR A 1 191 ? -9.829 -2.819 18.980 1.00 95.94 191 THR A C 1
ATOM 1554 O O . THR A 1 191 ? -8.799 -2.216 19.247 1.00 95.94 191 THR A O 1
ATOM 1557 N N . ASP A 1 192 ? -9.966 -4.089 19.350 1.00 94.69 192 ASP A N 1
ATOM 1558 C CA . ASP A 1 192 ? -8.927 -4.853 20.062 1.00 94.69 192 ASP A CA 1
ATOM 1559 C C . ASP A 1 192 ? -7.935 -5.562 19.123 1.00 94.69 192 ASP A C 1
ATOM 1561 O O . ASP A 1 192 ? -6.853 -5.961 19.561 1.00 94.69 192 ASP A O 1
ATOM 1565 N N . LYS A 1 193 ? -8.262 -5.654 17.827 1.00 96.44 193 LYS A N 1
ATOM 1566 C CA . LYS A 1 193 ? -7.452 -6.334 16.811 1.00 96.44 193 LYS A CA 1
ATOM 1567 C C . LYS A 1 193 ? -6.853 -5.389 15.771 1.00 96.44 193 LYS A C 1
ATOM 1569 O O . LYS A 1 193 ? -7.338 -4.282 15.542 1.00 96.44 193 LYS A O 1
ATOM 1574 N N . VAL A 1 194 ? -5.802 -5.873 15.114 1.00 97.94 194 VAL A N 1
ATOM 1575 C CA . VAL A 1 194 ? -5.254 -5.364 13.856 1.00 97.94 194 VAL A CA 1
ATOM 1576 C C . VAL A 1 194 ? -5.726 -6.263 12.724 1.00 97.94 194 VAL A C 1
ATOM 1578 O O . VAL A 1 194 ? -5.426 -7.458 12.704 1.00 97.94 194 VAL A O 1
ATOM 1581 N N . TYR A 1 195 ? -6.416 -5.672 11.756 1.00 98.06 195 TYR A N 1
ATOM 1582 C CA . TYR A 1 195 ? -6.888 -6.371 10.570 1.00 98.06 195 TYR A CA 1
ATOM 1583 C C . TYR A 1 195 ? -5.894 -6.214 9.425 1.00 98.06 195 TYR A C 1
ATOM 1585 O O . TYR A 1 195 ? -5.550 -5.099 9.028 1.00 98.06 195 TYR A O 1
ATOM 1593 N N . VAL A 1 196 ? -5.427 -7.335 8.888 1.00 97.19 196 VAL A N 1
ATOM 1594 C CA . VAL A 1 196 ? -4.594 -7.371 7.690 1.00 97.19 196 VAL A CA 1
ATOM 1595 C C . VAL A 1 196 ? -5.504 -7.348 6.470 1.00 97.19 196 VAL A C 1
ATOM 1597 O O . VAL A 1 196 ? -6.297 -8.268 6.278 1.00 97.19 196 VAL A O 1
ATOM 1600 N N . VAL A 1 197 ? -5.390 -6.299 5.658 1.00 96.62 197 VAL A N 1
ATOM 1601 C CA . VAL A 1 197 ? -6.215 -6.085 4.459 1.00 96.62 197 VAL A CA 1
ATOM 1602 C C . VAL A 1 197 ? -5.316 -6.060 3.232 1.00 96.62 197 VAL A C 1
ATOM 1604 O O . VAL A 1 197 ? -4.258 -5.433 3.249 1.00 96.62 197 VAL A O 1
ATOM 1607 N N . PHE A 1 198 ? -5.744 -6.720 2.160 1.00 95.06 198 PHE A N 1
ATOM 1608 C CA . PHE A 1 198 ? -5.030 -6.730 0.887 1.00 95.06 198 PHE A CA 1
ATOM 1609 C C . PHE A 1 198 ? -5.698 -5.770 -0.099 1.00 95.06 198 PHE A C 1
ATOM 1611 O O . PHE A 1 198 ? -6.901 -5.861 -0.332 1.00 95.06 198 PHE A O 1
ATOM 1618 N N . ILE A 1 199 ? -4.923 -4.843 -0.662 1.00 94.94 199 ILE A N 1
ATOM 1619 C CA . ILE A 1 199 ? -5.402 -3.811 -1.596 1.00 94.94 199 ILE A CA 1
ATOM 1620 C C . ILE A 1 199 ? -4.589 -3.880 -2.888 1.00 94.94 199 ILE A C 1
ATOM 1622 O O . ILE A 1 199 ? -3.370 -4.027 -2.839 1.00 94.94 199 ILE A O 1
ATOM 1626 N N . LYS A 1 200 ? -5.252 -3.747 -4.040 1.00 87.81 200 LYS A N 1
ATOM 1627 C CA . LYS A 1 200 ? -4.649 -3.896 -5.373 1.00 87.81 200 LYS A CA 1
ATOM 1628 C C . LYS A 1 200 ? -4.781 -2.652 -6.234 1.00 87.81 200 LYS A C 1
ATOM 1630 O O . LYS A 1 200 ? -5.917 -2.141 -6.322 1.00 87.81 200 LYS A O 1
#

Organism: NCBI:txid116718

Foldseek 3Di:
DDDPDDPVVVVQVVVQVCCCVPPPVDRDRPVVVDDPVNVVVVVVVCVCVQVVLQLVQLLQVLVVVVVVDVVSVVCVVVQNVVLVPDDPPDPDFSGFDDDPATAGEHEAEDQADDVLQARDPVRLVVLVVVLCCLQPNDPVDPDDLQRHFAEYEYEDPDPSPVNHVVVSLVPDDPVQNVQEEADDPPDDTDSSHYYYYYGD